Protein AF-A0A1E7YPZ0-F1 (afdb_monomer_lite)

Sequence (269 aa):
MFYEKKVNRYNRKAMVEFLAGHFTHDGIVANRVKFCYLGLSKKLEDKAWEMRSADVSYWSHIWGPVIDFQKSCFHEYTICNAGRSGGYLALYHSQLVSTGYWSYCRSCGQRNYRKVAPALPDAPLERAVATEILKNGGAWSDSAYLGQ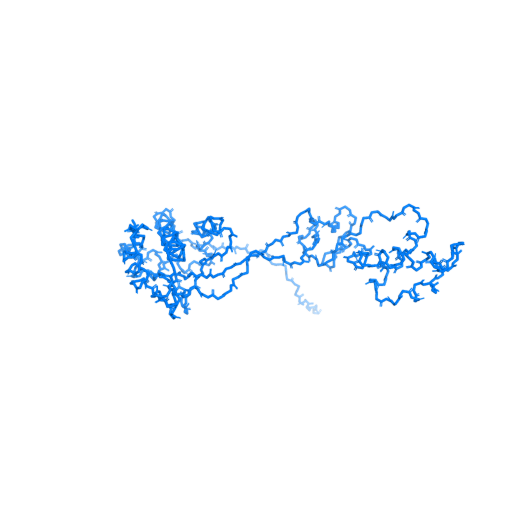EAIRSLPNSDEEKLAVIARLKPEWKEYSSTNRCGACGAEGEEGRVNYPTPPMQLHTRQGVSIGDITNMDMIELHHMTGIVADFDRACDQVREQFIELLQNCEVREEVVMVPKTVRTLHCTC

Structure (mmCIF, N/CA/C/O backbone):
data_AF-A0A1E7YPZ0-F1
#
_entry.id   AF-A0A1E7YPZ0-F1
#
loop_
_atom_site.group_PDB
_atom_site.id
_atom_site.type_symbol
_atom_site.label_atom_id
_atom_site.label_alt_id
_atom_site.label_comp_id
_atom_site.label_asym_id
_atom_site.label_entity_id
_atom_site.label_seq_id
_atom_site.pdbx_PDB_ins_code
_atom_site.Cartn_x
_atom_site.Cartn_y
_atom_site.Cartn_z
_atom_site.occupancy
_atom_site.B_iso_or_equiv
_atom_site.auth_seq_id
_atom_site.auth_comp_id
_atom_site.auth_asym_id
_atom_site.auth_atom_id
_atom_site.pdbx_PDB_model_num
ATOM 1 N N . MET A 1 1 ? -21.195 5.482 18.487 1.00 80.62 1 MET A N 1
ATOM 2 C CA . MET A 1 1 ? -19.766 5.809 18.599 1.00 80.62 1 MET A CA 1
ATOM 3 C C . MET A 1 1 ? -19.241 5.160 19.861 1.00 80.62 1 MET A C 1
ATOM 5 O O . MET A 1 1 ? -19.745 5.465 20.940 1.00 80.62 1 MET A O 1
ATOM 9 N N . PHE A 1 2 ? -18.368 4.169 19.708 1.00 94.81 2 PHE A N 1
ATOM 10 C CA . PHE A 1 2 ? -17.742 3.444 20.811 1.00 94.81 2 PHE A CA 1
ATOM 11 C C . PHE A 1 2 ? -16.388 4.084 21.158 1.00 94.81 2 PHE A C 1
ATOM 13 O O . PHE A 1 2 ? -16.096 4.275 22.337 1.00 94.81 2 PHE A O 1
ATOM 20 N N . TYR A 1 3 ? -15.621 4.490 20.144 1.00 96.44 3 TYR A N 1
ATOM 21 C CA . TYR A 1 3 ? -14.377 5.248 20.270 1.00 96.44 3 TYR A CA 1
ATOM 22 C C . TYR A 1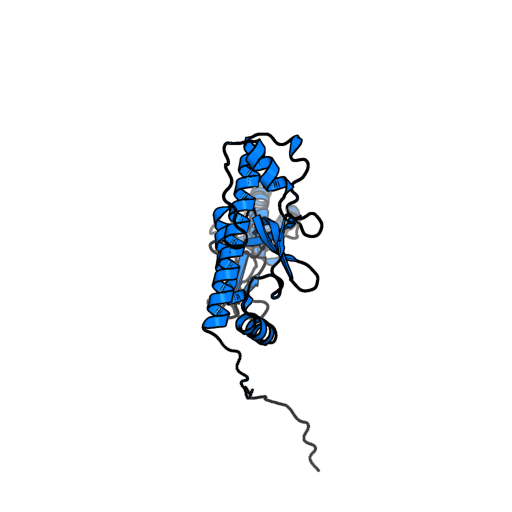 3 ? -14.560 6.732 19.939 1.00 96.44 3 TYR A C 1
ATOM 24 O O . TYR A 1 3 ? -14.076 7.574 20.696 1.00 96.44 3 TYR A O 1
ATOM 32 N N . GLU A 1 4 ? -15.278 7.063 18.856 1.00 94.12 4 GLU A N 1
ATOM 33 C CA . GLU A 1 4 ? -15.354 8.434 18.338 1.00 94.12 4 GLU A CA 1
ATOM 34 C C . GLU A 1 4 ? -15.963 9.406 19.361 1.00 94.12 4 GLU A C 1
ATOM 36 O O . GLU A 1 4 ? -17.035 9.183 19.939 1.00 94.12 4 GLU A O 1
ATOM 41 N N . LYS A 1 5 ? -15.272 10.532 19.569 1.00 92.19 5 LYS A N 1
ATOM 42 C CA . LYS A 1 5 ? -15.709 11.626 20.441 1.00 92.19 5 LYS A CA 1
ATOM 43 C C . LYS A 1 5 ? -15.969 12.879 19.618 1.00 92.19 5 LYS A C 1
ATOM 45 O O . LYS A 1 5 ? -15.197 13.239 18.736 1.00 92.19 5 LYS A O 1
ATOM 50 N N . LYS A 1 6 ? -17.028 13.614 19.967 1.00 91.75 6 LYS A N 1
ATOM 51 C CA . LYS A 1 6 ? -17.262 14.952 19.406 1.00 91.75 6 LYS A CA 1
ATOM 52 C C . LYS A 1 6 ? -16.301 15.946 20.054 1.00 91.75 6 LYS A C 1
ATOM 54 O O . LYS A 1 6 ? -16.377 16.170 21.259 1.00 91.75 6 LYS A O 1
ATOM 59 N N . VAL A 1 7 ? -15.436 16.563 19.253 1.00 92.38 7 VAL A N 1
ATOM 60 C CA . VAL A 1 7 ? -14.426 17.529 19.715 1.00 92.38 7 VAL A CA 1
ATOM 61 C C . VAL A 1 7 ? -14.643 18.873 19.029 1.00 92.38 7 VAL A C 1
ATOM 63 O O . VAL A 1 7 ? -14.828 18.941 17.814 1.00 92.38 7 VAL A O 1
ATOM 66 N N . ASN A 1 8 ? -14.600 19.966 19.796 1.00 92.81 8 ASN A N 1
ATOM 67 C CA . ASN A 1 8 ? -14.616 21.311 19.226 1.00 92.81 8 ASN A CA 1
ATOM 68 C C . ASN A 1 8 ? -13.228 21.665 18.665 1.00 92.81 8 ASN A C 1
ATOM 70 O O . ASN A 1 8 ? -12.331 22.054 19.411 1.00 92.81 8 ASN A O 1
ATOM 74 N N . ARG A 1 9 ? -13.081 21.578 17.339 1.00 91.25 9 ARG A N 1
ATOM 75 C CA . ARG A 1 9 ? -11.823 21.825 16.612 1.00 91.25 9 ARG A CA 1
ATOM 76 C C . ARG A 1 9 ? -11.430 23.306 16.493 1.00 91.25 9 ARG A C 1
ATOM 78 O O . ARG A 1 9 ? -10.349 23.611 16.005 1.00 91.25 9 ARG A O 1
ATOM 85 N N . TYR A 1 10 ? -12.274 24.227 16.957 1.00 90.50 10 TYR A N 1
ATOM 86 C CA . TYR A 1 10 ? -11.977 25.666 16.996 1.00 90.50 10 TYR A CA 1
ATOM 87 C C . TYR A 1 10 ? -11.476 26.130 18.366 1.00 90.50 10 TYR A C 1
ATOM 89 O O . TYR A 1 10 ? -11.062 27.276 18.526 1.00 90.50 10 TYR A O 1
ATOM 97 N N . ASN A 1 11 ? -11.509 25.253 19.372 1.00 94.56 11 ASN A N 1
ATOM 98 C CA . ASN A 1 11 ? -11.066 25.561 20.721 1.00 94.56 11 ASN A CA 1
ATOM 99 C C . ASN A 1 11 ? -9.768 24.804 21.026 1.00 94.56 11 ASN A C 1
ATOM 101 O O . ASN A 1 11 ? -9.773 23.581 21.164 1.00 94.56 11 ASN A O 1
ATOM 105 N N . ARG A 1 12 ? -8.665 25.548 21.189 1.00 95.19 12 ARG A N 1
ATOM 106 C CA . ARG A 1 12 ? -7.345 24.985 21.517 1.00 95.19 12 ARG A CA 1
ATOM 107 C C . ARG A 1 12 ? -7.402 24.057 22.727 1.00 95.19 12 ARG A C 1
ATOM 109 O O . ARG A 1 12 ? -6.905 22.942 22.657 1.00 95.19 12 ARG A O 1
ATOM 116 N N . LYS A 1 13 ? -8.026 24.503 23.821 1.00 95.56 13 LYS A N 1
ATOM 117 C CA . LYS A 1 13 ? -8.112 23.736 25.068 1.00 95.56 13 LYS A CA 1
ATOM 118 C C . LYS A 1 13 ? -8.829 22.402 24.846 1.00 95.56 13 LYS A C 1
ATOM 120 O O . LYS A 1 13 ? -8.324 21.379 25.286 1.00 95.56 13 LYS A O 1
ATOM 125 N N . ALA A 1 14 ? -9.933 22.403 24.097 1.00 95.94 14 ALA A N 1
ATOM 126 C CA . ALA A 1 14 ? -10.672 21.180 23.785 1.00 95.94 14 ALA A CA 1
ATOM 127 C C . ALA A 1 14 ? -9.849 20.189 22.940 1.00 95.94 14 ALA A C 1
ATOM 129 O O . ALA A 1 14 ? -9.882 18.990 23.202 1.00 95.94 14 ALA A O 1
ATOM 130 N N . MET A 1 15 ? -9.090 20.677 21.952 1.00 96.50 15 MET A N 1
ATOM 131 C CA . MET A 1 15 ? -8.197 19.835 21.141 1.00 96.50 15 MET A CA 1
ATOM 132 C C . MET A 1 15 ? -7.050 19.247 21.969 1.00 96.50 15 MET A C 1
ATOM 134 O O . MET A 1 15 ? -6.772 18.055 21.878 1.00 96.50 15 MET A O 1
ATOM 138 N N . VAL A 1 16 ? -6.421 20.066 22.817 1.00 96.00 16 VAL A N 1
ATOM 139 C CA . VAL A 1 16 ? -5.347 19.627 23.721 1.00 96.00 16 VAL A CA 1
ATOM 140 C C . VAL A 1 16 ? -5.854 18.560 24.690 1.00 96.00 16 VAL A C 1
ATOM 142 O O . VAL A 1 16 ? -5.215 17.524 24.834 1.00 96.00 16 VAL A O 1
ATOM 145 N N . GLU A 1 17 ? -7.012 18.775 25.320 1.00 95.50 17 GLU A N 1
ATOM 146 C CA . GLU A 1 17 ? -7.625 17.805 26.237 1.00 95.50 17 GLU A CA 1
ATOM 147 C C . GLU A 1 17 ? -7.981 16.490 25.530 1.00 95.50 17 GLU A C 1
ATOM 149 O O . GLU A 1 17 ? -7.742 15.413 26.078 1.00 95.50 17 GLU A O 1
ATOM 154 N N . PHE A 1 18 ? -8.507 16.564 24.303 1.00 96.19 18 PHE A N 1
ATOM 155 C CA . PHE A 1 18 ? -8.813 15.384 23.496 1.00 96.19 18 PHE A CA 1
ATOM 156 C C . PHE A 1 18 ? -7.560 14.561 23.181 1.00 96.19 18 PHE A C 1
ATOM 158 O O . PHE A 1 18 ? -7.544 13.358 23.442 1.00 96.19 18 PHE A O 1
ATOM 165 N N . LEU A 1 19 ? -6.515 15.208 22.659 1.00 96.31 19 LEU A N 1
ATOM 166 C CA . LEU A 1 19 ? -5.271 14.545 22.277 1.00 96.31 19 LEU A CA 1
ATOM 167 C C . LEU A 1 19 ? -4.521 14.000 23.502 1.00 96.31 19 LEU A C 1
ATOM 169 O O . LEU A 1 19 ? -4.123 12.839 23.512 1.00 96.31 19 LEU A O 1
ATOM 173 N N . ALA A 1 20 ? -4.381 14.792 24.569 1.00 94.75 20 ALA A N 1
ATOM 174 C CA . ALA A 1 20 ? -3.678 14.376 25.785 1.00 94.75 20 ALA A CA 1
ATOM 175 C C . ALA A 1 20 ? -4.380 13.216 26.510 1.00 94.75 20 ALA A C 1
ATOM 177 O O . ALA A 1 20 ? -3.724 12.381 27.129 1.00 94.75 20 ALA A O 1
ATOM 178 N N . GLY A 1 21 ? -5.713 13.165 26.439 1.00 93.88 21 GLY A N 1
ATOM 179 C CA . GLY A 1 21 ? -6.528 12.112 27.042 1.00 93.88 21 GLY A CA 1
ATOM 180 C C . GLY A 1 21 ? -6.756 10.891 26.148 1.00 93.88 21 GLY A C 1
ATOM 181 O O . GLY A 1 21 ? -7.507 9.993 26.541 1.00 93.88 21 GLY A O 1
ATOM 182 N N . HIS A 1 22 ? -6.181 10.852 24.943 1.00 95.94 22 HIS A N 1
ATOM 183 C CA . HIS A 1 22 ? -6.390 9.745 24.019 1.00 95.94 22 HIS A CA 1
ATOM 184 C C . HIS A 1 22 ? -5.666 8.475 24.489 1.00 95.94 22 HIS A C 1
ATOM 186 O O . HIS A 1 22 ? -4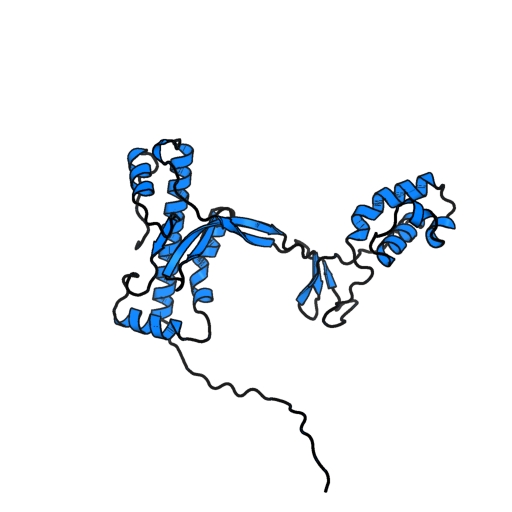.547 8.522 25.001 1.00 95.94 22 HIS A O 1
ATOM 192 N N . PHE A 1 23 ? -6.290 7.309 24.296 1.00 95.62 23 PHE A N 1
ATOM 193 C CA . PHE A 1 23 ? -5.655 6.036 24.633 1.00 95.62 23 PHE A CA 1
ATOM 194 C C . PHE A 1 23 ? -4.421 5.795 23.751 1.00 95.62 23 PHE A C 1
ATOM 196 O O . PHE A 1 23 ? -4.423 6.063 22.547 1.00 95.62 23 PHE A O 1
ATOM 203 N N . THR A 1 24 ? -3.362 5.257 24.35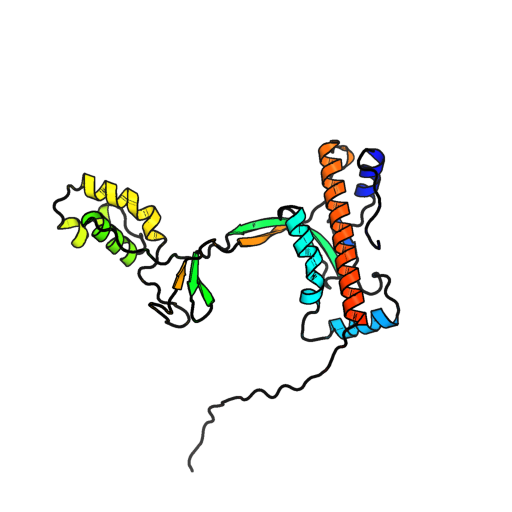1 1.00 95.88 24 THR A N 1
ATOM 204 C CA . THR A 1 24 ? -2.161 4.848 23.624 1.00 95.88 24 THR A CA 1
ATOM 205 C C . THR A 1 24 ? -1.757 3.428 23.999 1.00 95.88 24 THR A C 1
ATOM 207 O O . THR A 1 24 ? -2.003 2.956 25.112 1.00 95.88 24 THR A O 1
ATOM 210 N N . HIS A 1 25 ? -1.134 2.733 23.053 1.00 95.25 25 HIS A N 1
ATOM 211 C CA . HIS A 1 25 ? -0.449 1.469 23.282 1.00 95.25 25 HIS A CA 1
ATOM 212 C C . HIS A 1 25 ? 1.024 1.671 22.935 1.00 95.25 25 HIS A C 1
ATOM 214 O O . HIS A 1 25 ? 1.344 2.046 21.812 1.00 95.25 25 HIS A O 1
ATOM 220 N N . ASP A 1 26 ? 1.906 1.483 23.919 1.00 93.62 26 ASP A N 1
ATOM 221 C CA . ASP A 1 26 ? 3.356 1.675 23.781 1.00 93.62 26 ASP A CA 1
ATOM 222 C C . ASP A 1 26 ? 3.728 3.069 23.226 1.00 93.62 26 ASP A C 1
ATOM 224 O O . ASP A 1 26 ? 4.642 3.224 22.422 1.00 93.62 26 ASP A O 1
ATOM 228 N N . GLY A 1 27 ? 2.984 4.101 23.652 1.00 94.06 27 GLY A N 1
ATOM 229 C CA . GLY A 1 27 ? 3.182 5.496 23.236 1.00 94.06 27 GLY A CA 1
ATOM 230 C C . GLY A 1 27 ? 2.594 5.861 21.867 1.00 94.06 27 GLY A C 1
ATOM 231 O O . GLY A 1 27 ? 2.718 7.009 21.444 1.00 94.06 27 GLY A O 1
ATOM 232 N N . ILE A 1 28 ? 1.935 4.916 21.191 1.00 96.69 28 ILE A N 1
ATOM 233 C CA . ILE A 1 28 ? 1.293 5.105 19.884 1.00 96.69 28 ILE A CA 1
ATOM 234 C C . ILE A 1 28 ? -0.213 5.290 20.077 1.00 96.69 28 ILE A C 1
ATOM 236 O O . ILE A 1 28 ? -0.827 4.551 20.850 1.00 96.69 28 ILE A O 1
ATOM 240 N N . VAL A 1 29 ? -0.820 6.242 19.365 1.00 97.88 29 VAL A N 1
ATOM 241 C CA . VAL A 1 29 ? -2.280 6.435 19.314 1.00 97.88 29 VAL A CA 1
ATOM 242 C C . VAL A 1 29 ? -2.956 5.126 18.926 1.00 97.88 29 VAL A C 1
ATOM 244 O O . VAL A 1 29 ? -2.651 4.543 17.884 1.00 97.88 29 VAL A O 1
ATOM 247 N N . ALA A 1 30 ? -3.861 4.644 19.774 1.00 98.00 30 ALA A N 1
ATOM 248 C CA . ALA A 1 30 ? -4.484 3.346 19.577 1.00 98.00 30 ALA A CA 1
ATOM 249 C C . ALA A 1 30 ? -5.893 3.279 20.162 1.00 98.00 30 ALA A C 1
ATOM 251 O O . ALA A 1 30 ? -6.265 4.071 21.022 1.00 98.00 30 ALA A O 1
ATOM 252 N N . ASN A 1 31 ? -6.629 2.250 19.753 1.00 97.62 31 ASN A N 1
ATOM 253 C CA . ASN A 1 31 ? -7.890 1.821 20.333 1.00 97.62 31 ASN A CA 1
ATOM 254 C C . ASN A 1 31 ? -7.817 0.339 20.708 1.00 97.62 31 ASN A C 1
ATOM 256 O O . ASN A 1 31 ? -7.269 -0.496 19.985 1.00 97.62 31 ASN A O 1
ATOM 260 N N . ARG A 1 32 ? -8.349 -0.005 21.883 1.00 95.50 32 ARG A N 1
ATOM 261 C CA . ARG A 1 32 ? -8.346 -1.382 22.393 1.00 95.50 32 ARG A CA 1
ATOM 262 C C . ARG A 1 32 ? -9.483 -2.173 21.758 1.00 95.50 32 ARG A C 1
ATOM 264 O O . ARG A 1 32 ? -10.638 -1.847 22.004 1.00 95.50 32 ARG A O 1
ATOM 271 N N . VAL A 1 33 ? -9.155 -3.247 21.041 1.00 94.62 33 VAL A N 1
ATOM 272 C CA . VAL A 1 33 ? -10.116 -4.096 20.304 1.00 94.62 33 VAL A CA 1
ATOM 273 C C . VAL A 1 33 ? -10.167 -5.550 20.785 1.00 94.62 33 VAL A C 1
ATOM 275 O O . VAL A 1 33 ? -10.722 -6.423 20.125 1.00 94.62 33 VAL A O 1
ATOM 278 N N . LYS A 1 34 ? -9.599 -5.848 21.958 1.00 92.44 34 LYS A N 1
ATOM 279 C CA . LYS A 1 34 ? -9.796 -7.147 22.626 1.00 92.44 34 LYS A CA 1
ATOM 280 C C . LYS A 1 34 ? -11.295 -7.399 22.836 1.00 92.44 34 LYS A C 1
ATOM 282 O O . LYS A 1 34 ? -11.976 -6.513 23.343 1.00 92.44 34 LYS A O 1
ATOM 287 N N . PHE A 1 35 ? -11.784 -8.602 22.525 1.00 92.94 35 PHE A N 1
ATOM 288 C CA . PHE A 1 35 ? -13.223 -8.918 22.523 1.00 92.94 35 PHE A CA 1
ATOM 289 C C . PHE A 1 35 ? -13.942 -8.571 23.835 1.00 92.94 35 PHE A C 1
ATOM 291 O O . PHE A 1 35 ? -14.979 -7.914 23.801 1.00 92.94 35 PHE A O 1
ATOM 298 N N . CYS A 1 36 ? -13.331 -8.871 24.986 1.00 90.50 36 CYS A N 1
ATOM 299 C CA . CYS A 1 36 ? -13.867 -8.527 26.311 1.00 90.50 36 CYS A CA 1
ATOM 300 C C . CYS A 1 36 ? -13.928 -7.012 26.613 1.00 90.50 36 CYS A C 1
ATOM 302 O O . CYS A 1 36 ? -14.493 -6.602 27.622 1.00 90.50 36 CYS A O 1
ATOM 304 N N . TYR A 1 37 ? -13.355 -6.168 25.751 1.00 92.31 37 TYR A N 1
ATOM 305 C CA . TYR A 1 37 ? -13.378 -4.706 25.837 1.00 92.31 37 TYR A CA 1
ATOM 306 C C . TYR A 1 37 ? -14.076 -4.043 24.638 1.00 92.31 37 TYR A C 1
ATOM 308 O O . TYR A 1 37 ? -14.034 -2.824 24.539 1.00 92.31 37 TYR A O 1
ATOM 316 N N . LEU A 1 38 ? -14.723 -4.801 23.741 1.00 92.88 38 LEU A N 1
ATOM 317 C CA . LEU A 1 38 ? -15.442 -4.263 22.571 1.00 92.88 38 LEU A CA 1
ATOM 318 C C . LEU A 1 38 ? -16.917 -3.917 22.852 1.00 92.88 38 LEU A C 1
ATOM 320 O O . LEU A 1 38 ? -17.658 -3.531 21.943 1.00 92.88 38 LEU A O 1
ATOM 324 N N . GLY A 1 39 ? -17.373 -4.073 24.098 1.00 94.44 39 GLY A N 1
ATOM 325 C CA . GLY A 1 39 ? -18.779 -3.870 24.459 1.00 94.44 39 GLY A CA 1
ATOM 326 C C . GLY A 1 39 ? -19.716 -4.836 23.731 1.00 94.44 39 GLY A C 1
ATOM 327 O O . GLY A 1 39 ? -20.806 -4.443 23.318 1.00 94.44 39 GLY A O 1
ATOM 328 N N . LEU A 1 40 ? -19.262 -6.071 23.503 1.00 95.44 40 LEU A N 1
ATOM 329 C CA . LEU A 1 40 ? -20.079 -7.144 22.947 1.00 95.44 40 LEU A CA 1
ATOM 330 C C . LEU A 1 40 ? -20.992 -7.717 24.039 1.00 95.44 40 LEU A C 1
ATOM 332 O O . LEU A 1 40 ? -20.638 -7.738 25.216 1.00 95.44 40 LEU A O 1
ATOM 336 N N . SER A 1 41 ? -22.169 -8.214 23.651 1.00 95.81 41 SER A N 1
ATOM 337 C CA . SER A 1 41 ? -22.949 -9.073 24.550 1.00 95.81 41 SER A CA 1
ATOM 338 C C . SER A 1 41 ? -22.214 -10.396 24.760 1.00 95.81 41 SER A C 1
ATOM 340 O O . SER A 1 41 ? -21.456 -10.816 23.885 1.00 95.81 41 SER A O 1
ATOM 342 N N . LYS A 1 42 ? -22.483 -11.106 25.863 1.00 95.19 42 LYS A N 1
ATOM 343 C CA . LYS A 1 42 ? -21.825 -12.394 26.137 1.00 95.19 42 LYS A CA 1
ATOM 344 C C . LYS A 1 42 ? -21.958 -13.384 24.968 1.00 95.19 42 LYS A C 1
ATOM 346 O O . LYS A 1 42 ? -20.977 -13.993 24.569 1.00 95.19 42 LYS A O 1
ATOM 351 N N . LYS A 1 43 ? -23.143 -13.436 24.347 1.00 95.31 43 LYS A N 1
ATOM 352 C CA . LYS A 1 43 ? -23.417 -14.246 23.150 1.00 95.31 43 LYS A CA 1
ATOM 353 C C . LYS A 1 43 ? -22.534 -13.863 21.954 1.00 95.31 43 LYS A C 1
ATOM 355 O O . LYS A 1 43 ? -22.052 -14.743 21.252 1.00 95.31 43 LYS A O 1
ATOM 360 N N . LEU A 1 44 ? -22.355 -12.566 21.691 1.00 96.31 44 LEU A N 1
ATOM 361 C CA . LEU A 1 44 ? -21.495 -12.100 20.597 1.00 96.31 44 LEU A CA 1
ATOM 362 C C . LEU A 1 44 ? -20.013 -12.303 20.916 1.00 96.31 44 LEU A C 1
ATOM 364 O O . LEU A 1 44 ? -19.242 -12.597 20.013 1.00 96.31 44 LEU A O 1
ATOM 368 N N . GLU A 1 45 ? -19.615 -12.175 22.180 1.00 95.69 45 GLU A N 1
ATOM 369 C CA . GLU A 1 45 ? -18.248 -12.462 22.609 1.00 95.69 45 GLU A CA 1
ATOM 370 C C . GLU A 1 45 ? -17.898 -13.942 22.406 1.00 95.69 45 GLU A C 1
ATOM 372 O O . GLU A 1 45 ? -16.849 -14.242 21.845 1.00 95.69 45 GLU A O 1
ATOM 377 N N . ASP A 1 46 ? -18.788 -14.865 22.784 1.00 94.62 46 ASP A N 1
ATOM 378 C CA . ASP A 1 46 ? -18.579 -16.303 22.570 1.00 94.62 46 ASP A CA 1
ATOM 379 C C . ASP A 1 46 ? -18.460 -16.631 21.069 1.00 94.62 46 ASP A C 1
ATOM 381 O O . ASP A 1 46 ? -17.523 -17.315 20.656 1.00 94.62 46 ASP A O 1
ATOM 385 N N . LYS A 1 47 ? -19.322 -16.035 20.230 1.00 95.38 47 LYS A N 1
ATOM 386 C CA . LYS A 1 47 ? -19.196 -16.121 18.765 1.00 95.38 47 LYS A CA 1
ATOM 387 C C . LYS A 1 47 ? -17.890 -15.526 18.232 1.00 95.38 47 LYS A C 1
ATOM 389 O O . LYS A 1 47 ? -17.332 -16.037 17.266 1.00 95.38 47 LYS A O 1
ATOM 394 N N . ALA A 1 48 ? -17.396 -14.436 18.819 1.00 94.38 48 ALA A N 1
ATOM 395 C CA . ALA A 1 48 ? -16.140 -13.819 18.397 1.00 94.38 48 ALA A CA 1
ATOM 396 C C . ALA A 1 48 ? -14.954 -14.767 18.619 1.00 94.38 48 ALA A C 1
ATOM 398 O O . ALA A 1 48 ? -14.060 -14.844 17.774 1.00 94.38 48 ALA A O 1
ATOM 399 N N . TRP A 1 49 ? -14.965 -15.521 19.721 1.00 93.00 49 TRP A N 1
ATOM 400 C CA . TRP A 1 49 ? -13.963 -16.553 19.989 1.00 93.00 49 TRP A CA 1
ATOM 401 C C . TRP A 1 49 ? -14.042 -17.719 19.002 1.00 93.00 49 TRP A C 1
ATOM 403 O O . TRP A 1 49 ? -13.004 -18.146 18.504 1.00 93.00 49 TRP A O 1
ATOM 413 N N . GLU A 1 50 ? -15.248 -18.169 18.658 1.00 93.19 50 GLU A N 1
ATOM 414 C CA . GLU A 1 50 ? -15.465 -19.193 17.630 1.00 93.19 50 GLU A CA 1
ATOM 415 C C . GLU A 1 50 ? -14.962 -18.724 16.251 1.00 93.19 50 GLU A C 1
ATOM 417 O O . GLU A 1 50 ? -14.176 -19.403 15.590 1.00 93.19 50 GLU A O 1
ATOM 422 N N . MET A 1 51 ? -15.307 -17.500 15.848 1.00 92.38 51 MET A N 1
ATOM 423 C CA . MET A 1 51 ? -14.859 -16.913 14.582 1.00 92.38 51 MET A CA 1
ATOM 424 C C . MET A 1 51 ? -13.342 -16.709 14.526 1.00 92.38 51 MET A C 1
ATOM 426 O O . MET A 1 51 ? -12.726 -16.856 13.474 1.00 92.38 51 MET A O 1
ATOM 430 N N . ARG A 1 52 ? -12.712 -16.408 15.666 1.00 89.81 52 ARG A N 1
ATOM 431 C CA . ARG A 1 52 ? -11.252 -16.311 15.788 1.00 89.81 52 ARG A CA 1
ATOM 432 C C . ARG A 1 52 ? -10.553 -17.653 15.553 1.00 89.81 52 ARG A C 1
ATOM 434 O O . ARG A 1 52 ? -9.391 -17.619 15.145 1.00 89.81 52 ARG A O 1
ATOM 441 N N . SER A 1 53 ? -11.224 -18.776 15.827 1.00 87.12 53 SER A N 1
ATOM 442 C CA . SER A 1 53 ? -10.704 -20.131 15.596 1.00 87.12 53 SER A CA 1
ATOM 443 C C . SER A 1 53 ? -10.933 -20.675 14.186 1.00 87.12 53 SER A C 1
ATOM 445 O O . SER A 1 53 ? -10.408 -21.739 13.878 1.00 87.12 53 SER A O 1
ATOM 447 N N . ALA A 1 54 ? -11.667 -19.963 13.327 1.00 88.06 54 ALA A N 1
ATOM 448 C CA . ALA A 1 54 ? -11.818 -20.359 11.932 1.00 88.06 54 ALA A CA 1
ATOM 449 C C . ALA A 1 54 ? -10.473 -20.293 11.182 1.00 88.06 54 ALA A C 1
ATOM 451 O O . ALA A 1 54 ? -9.688 -19.360 11.374 1.00 88.06 54 ALA A O 1
ATOM 452 N N . ASP A 1 55 ? -10.243 -21.245 10.272 1.00 83.62 55 ASP A N 1
ATOM 453 C CA . ASP A 1 55 ? -9.038 -21.281 9.425 1.00 83.62 55 ASP A CA 1
ATOM 454 C C . ASP A 1 55 ? -8.962 -20.080 8.467 1.00 83.62 55 ASP A C 1
ATOM 456 O O . ASP A 1 55 ? -7.879 -19.616 8.097 1.00 83.62 55 ASP A O 1
ATOM 460 N N . VAL A 1 56 ? -10.122 -19.546 8.073 1.00 83.81 56 VAL A N 1
ATOM 461 C CA . VAL A 1 56 ? -10.226 -18.356 7.227 1.00 83.81 56 VAL A CA 1
ATOM 462 C C . VAL A 1 56 ? -10.285 -17.103 8.095 1.00 83.81 56 VAL A C 1
ATOM 464 O O . VAL A 1 56 ? -11.121 -16.962 8.985 1.00 83.81 56 VAL A O 1
ATOM 467 N N . SER A 1 57 ? -9.409 -16.143 7.797 1.00 86.56 57 SER A N 1
ATOM 468 C CA . SER A 1 57 ? -9.339 -14.880 8.530 1.00 86.56 57 SER A CA 1
ATOM 469 C C . SER A 1 57 ? -10.541 -13.974 8.245 1.00 86.56 57 SER A C 1
ATOM 471 O O . SER A 1 57 ? -10.713 -13.475 7.128 1.00 86.56 57 SER A O 1
ATOM 473 N N . TYR A 1 58 ? -11.302 -13.657 9.296 1.00 91.00 58 TYR A N 1
ATOM 474 C CA . TYR A 1 58 ? -12.418 -12.708 9.242 1.00 91.00 58 TYR A CA 1
ATOM 475 C C . TYR A 1 58 ? -11.989 -11.268 8.913 1.00 91.00 58 TYR A C 1
ATOM 477 O O . TYR A 1 58 ? -12.821 -10.455 8.516 1.00 91.00 58 TYR A O 1
ATOM 485 N N . TRP A 1 59 ? -10.699 -10.931 9.047 1.00 91.62 59 TRP A N 1
ATOM 486 C CA . TRP A 1 59 ? -10.200 -9.573 8.809 1.00 91.62 59 TRP A CA 1
ATOM 487 C C . TRP A 1 59 ? -10.513 -9.065 7.403 1.00 91.62 59 TRP A C 1
ATOM 489 O O . TRP A 1 59 ? -10.836 -7.893 7.249 1.00 91.62 59 TRP A O 1
ATOM 499 N N . SER A 1 60 ? -10.486 -9.941 6.395 1.00 89.62 60 SER A N 1
ATOM 500 C CA . SER A 1 60 ? -10.810 -9.574 5.009 1.00 89.62 60 SER A CA 1
ATOM 501 C C . SER A 1 60 ? -12.226 -9.000 4.844 1.00 89.62 60 SER A C 1
ATOM 503 O O . SER A 1 60 ? -12.438 -8.164 3.971 1.00 89.62 60 SER A O 1
ATOM 505 N N . HIS A 1 61 ? -13.162 -9.383 5.718 1.00 92.38 61 HIS A N 1
ATOM 506 C CA . HIS A 1 61 ? -14.550 -8.921 5.696 1.00 92.38 61 HIS A CA 1
ATOM 507 C C . HIS A 1 61 ? -14.771 -7.598 6.433 1.00 92.38 61 HIS A C 1
ATOM 509 O O . HIS A 1 61 ? -15.774 -6.941 6.183 1.00 92.38 61 HIS A O 1
ATOM 515 N N . ILE A 1 62 ? -13.857 -7.206 7.328 1.00 95.00 62 ILE A N 1
ATOM 516 C CA . ILE A 1 62 ? -14.033 -6.034 8.207 1.00 95.00 62 ILE A CA 1
ATOM 517 C C . ILE A 1 62 ? -12.981 -4.939 7.985 1.00 95.00 62 ILE A C 1
ATOM 519 O O . ILE A 1 62 ? -12.956 -3.942 8.701 1.00 95.00 62 ILE A O 1
ATOM 523 N N . TRP A 1 63 ? -12.063 -5.126 7.029 1.00 95.06 63 TRP A N 1
ATOM 524 C CA . TRP A 1 63 ? -10.952 -4.195 6.780 1.00 95.06 63 TRP A CA 1
ATOM 525 C C . TRP A 1 63 ? -11.319 -3.009 5.878 1.00 95.06 63 TRP A C 1
ATOM 527 O O . TRP A 1 63 ? -10.533 -2.071 5.748 1.00 95.06 63 TRP A O 1
ATOM 537 N N . GLY A 1 64 ? -12.508 -3.021 5.266 1.00 97.00 64 GLY A N 1
ATOM 538 C CA . GLY A 1 64 ? -12.989 -1.954 4.378 1.00 97.00 64 GLY A CA 1
ATOM 539 C C . GLY A 1 64 ? -12.828 -0.535 4.952 1.00 97.00 64 GLY A C 1
ATOM 540 O O . GLY A 1 64 ? -12.224 0.304 4.285 1.00 97.00 64 GLY A O 1
ATOM 541 N N . PRO A 1 65 ? -13.235 -0.268 6.208 1.00 98.25 65 PRO A N 1
ATOM 542 C CA . PRO A 1 65 ? -13.113 1.058 6.810 1.00 98.25 65 PRO A CA 1
ATOM 543 C C . PRO A 1 65 ? -11.667 1.542 6.953 1.00 98.25 65 PRO A C 1
ATOM 545 O O . PRO A 1 65 ? -11.400 2.736 6.847 1.00 98.25 65 PRO A O 1
ATOM 548 N N . VA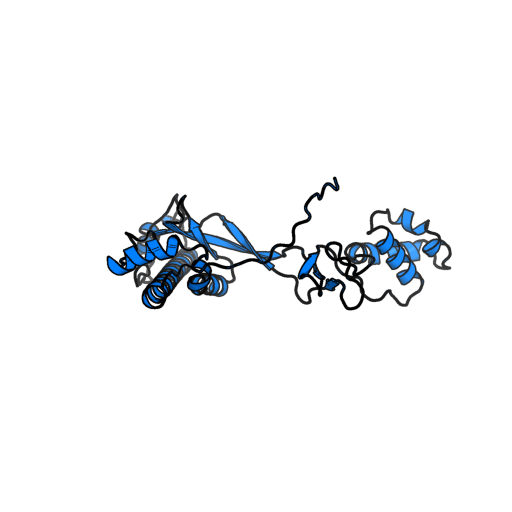L A 1 66 ? -10.707 0.629 7.142 1.00 98.00 66 VAL A N 1
ATOM 549 C CA . VAL A 1 66 ? -9.282 0.991 7.180 1.00 98.00 66 VAL A CA 1
ATOM 550 C C . VAL A 1 66 ? -8.807 1.448 5.801 1.00 98.00 66 VAL A C 1
ATOM 552 O O . VAL A 1 66 ? -8.052 2.412 5.702 1.00 98.00 66 VAL A O 1
ATOM 555 N N . ILE A 1 67 ? -9.271 0.794 4.733 1.00 96.62 67 ILE A N 1
ATOM 556 C CA . ILE A 1 67 ? -8.962 1.188 3.351 1.00 96.62 67 ILE A CA 1
ATOM 557 C C . ILE A 1 67 ? -9.562 2.564 3.039 1.00 96.62 67 ILE A C 1
ATOM 559 O O . ILE A 1 67 ? -8.914 3.394 2.402 1.00 96.62 67 ILE A O 1
ATOM 563 N N . ASP A 1 68 ? -10.784 2.832 3.493 1.00 98.12 68 ASP A N 1
ATOM 564 C CA . ASP A 1 68 ? -11.431 4.123 3.260 1.00 98.12 68 ASP A CA 1
ATOM 565 C C . ASP A 1 68 ? -10.763 5.251 4.057 1.00 98.12 68 ASP A C 1
ATOM 567 O O . ASP A 1 68 ? -10.530 6.326 3.502 1.00 98.12 68 ASP A O 1
ATOM 571 N N . PHE A 1 69 ? -10.334 4.977 5.294 1.00 98.19 69 PHE A N 1
ATOM 572 C CA . PHE A 1 69 ? -9.492 5.884 6.078 1.00 98.19 69 PHE A CA 1
ATOM 573 C C . PHE A 1 69 ? -8.158 6.190 5.380 1.00 98.19 69 PHE A C 1
ATOM 575 O O . PHE A 1 69 ? -7.760 7.350 5.276 1.00 98.19 69 PHE A O 1
ATOM 582 N N . GLN A 1 70 ? -7.474 5.171 4.845 1.00 97.81 70 GLN A N 1
ATOM 583 C CA . GLN A 1 70 ? -6.235 5.368 4.082 1.00 97.81 70 GLN A CA 1
ATOM 584 C C . GLN A 1 70 ? -6.469 6.305 2.892 1.00 97.81 70 GLN A C 1
ATOM 586 O O . GLN A 1 70 ? -5.708 7.247 2.689 1.00 97.81 70 GLN A O 1
ATOM 591 N N . LYS A 1 71 ? -7.547 6.103 2.124 1.00 96.81 71 LYS A N 1
ATOM 592 C CA . LYS A 1 71 ? -7.884 6.980 0.992 1.00 96.81 71 LYS A CA 1
ATOM 593 C C . LYS A 1 71 ? -8.192 8.408 1.443 1.00 96.81 71 LYS A C 1
ATOM 595 O O . LYS A 1 71 ? -7.732 9.345 0.793 1.00 96.81 71 LYS A O 1
ATOM 600 N N . SER A 1 72 ? -8.936 8.587 2.539 1.00 97.00 72 SER A N 1
ATOM 601 C CA . SER A 1 72 ? -9.339 9.917 3.017 1.00 97.00 72 SER A CA 1
ATOM 602 C C . SER A 1 72 ? -8.169 10.764 3.515 1.00 97.00 72 SER A C 1
ATOM 604 O O . SER A 1 72 ? -8.257 11.987 3.486 1.00 97.00 72 SER A O 1
ATOM 606 N N . CYS A 1 73 ? -7.072 10.135 3.941 1.00 95.88 73 CYS A N 1
ATOM 607 C CA . CYS A 1 73 ? -5.840 10.813 4.348 1.00 95.88 73 CYS A CA 1
ATOM 608 C C . CYS A 1 73 ? -4.708 10.692 3.312 1.00 95.88 73 CYS A C 1
ATOM 610 O O . CYS A 1 73 ? -3.534 10.762 3.667 1.00 95.88 73 CYS A O 1
ATOM 612 N N . PHE A 1 74 ? -5.042 10.468 2.034 1.00 96.06 74 PHE A N 1
ATOM 613 C CA . PHE A 1 74 ? -4.070 10.343 0.938 1.00 96.06 74 PHE A CA 1
ATOM 614 C C . PHE A 1 74 ? -2.953 9.314 1.200 1.00 96.06 74 PHE A C 1
ATOM 616 O O . PHE A 1 74 ? -1.857 9.411 0.654 1.00 96.06 74 PHE A O 1
ATOM 623 N N . HIS A 1 75 ? -3.260 8.275 1.977 1.00 97.00 75 HIS A N 1
ATOM 624 C CA . HIS A 1 75 ? -2.369 7.195 2.402 1.00 97.00 75 HIS A CA 1
ATOM 625 C C . HIS A 1 75 ? -1.195 7.640 3.287 1.00 97.00 75 HIS A C 1
ATOM 627 O O . HIS A 1 75 ? -0.270 6.850 3.500 1.00 97.00 75 HIS A O 1
ATOM 633 N N . GLU A 1 76 ? -1.229 8.858 3.836 1.00 97.56 76 GLU A N 1
ATOM 634 C CA . GLU A 1 76 ? -0.237 9.340 4.808 1.00 97.56 76 GLU A CA 1
ATOM 635 C C . GLU A 1 76 ? -0.351 8.629 6.160 1.00 97.56 76 GLU A C 1
ATOM 637 O O . GLU A 1 76 ? 0.614 8.581 6.929 1.00 97.56 76 GLU A O 1
ATOM 642 N N . TYR A 1 77 ? -1.518 8.040 6.431 1.00 98.19 77 TYR A N 1
ATOM 643 C CA . TYR A 1 77 ? -1.792 7.287 7.642 1.00 98.19 77 TYR A CA 1
ATOM 644 C C . TYR A 1 77 ? -2.487 5.959 7.344 1.00 98.19 77 TYR A C 1
ATOM 646 O O . TYR A 1 77 ? -3.215 5.791 6.364 1.00 98.19 77 TYR A O 1
ATOM 654 N N . THR A 1 78 ? -2.274 5.002 8.239 1.00 98.25 78 THR A N 1
ATOM 655 C CA . THR A 1 78 ? -2.923 3.696 8.213 1.00 98.25 78 THR A CA 1
ATOM 656 C C . THR A 1 78 ? -3.201 3.200 9.619 1.00 98.25 78 THR A C 1
ATOM 658 O O . THR A 1 78 ? -2.611 3.660 10.596 1.00 98.25 78 THR A O 1
ATOM 661 N N . ILE A 1 79 ? -4.078 2.208 9.706 1.00 98.12 79 ILE A N 1
ATOM 662 C CA . ILE A 1 79 ? -4.377 1.479 10.930 1.00 98.12 79 ILE A CA 1
ATOM 663 C C . ILE A 1 79 ? -3.729 0.101 10.836 1.00 98.12 79 ILE A C 1
ATOM 665 O O . ILE A 1 79 ? -3.805 -0.561 9.799 1.00 98.12 79 ILE A O 1
ATOM 669 N N . CYS A 1 80 ? -3.074 -0.333 11.908 1.00 95.50 80 CYS A N 1
ATOM 670 C CA . CYS A 1 80 ? -2.464 -1.654 12.002 1.00 95.50 80 CYS A CA 1
ATOM 671 C C . CYS A 1 80 ? -2.903 -2.373 13.277 1.00 95.50 80 CYS A C 1
ATOM 673 O O . CYS A 1 80 ? -3.132 -1.750 14.314 1.00 95.50 80 CYS A O 1
ATOM 675 N N . ASN A 1 81 ? -2.963 -3.704 13.209 1.00 93.19 81 ASN A N 1
ATOM 676 C CA . ASN A 1 81 ? -3.071 -4.537 14.401 1.00 93.19 81 ASN A CA 1
ATOM 677 C C . ASN A 1 81 ? -1.784 -4.420 15.224 1.00 93.19 81 ASN A C 1
ATOM 679 O O . ASN A 1 81 ? -0.687 -4.582 14.688 1.00 93.19 81 ASN A O 1
ATOM 683 N N . ALA A 1 82 ? -1.923 -4.179 16.523 1.00 91.44 82 ALA A N 1
ATOM 684 C CA . ALA A 1 82 ? -0.814 -4.036 17.454 1.00 91.44 82 ALA A CA 1
ATOM 685 C C . ALA A 1 82 ? -0.978 -4.928 18.697 1.00 91.44 82 ALA A C 1
ATOM 687 O O . ALA A 1 82 ? -2.068 -5.410 19.035 1.00 91.44 82 ALA A O 1
ATOM 688 N N . GLY A 1 83 ? 0.147 -5.160 19.376 1.00 85.50 83 GLY A N 1
ATOM 689 C CA . GLY A 1 83 ? 0.278 -6.079 20.505 1.00 85.50 83 GLY A CA 1
ATOM 690 C C . GLY A 1 83 ? 0.375 -7.554 20.090 1.00 85.50 83 GLY A C 1
ATOM 691 O O . GLY A 1 83 ? -0.072 -7.957 19.019 1.00 85.50 83 GLY A O 1
ATOM 692 N N . ARG A 1 84 ? 0.929 -8.396 20.977 1.00 75.25 84 ARG A N 1
ATOM 693 C CA . ARG A 1 84 ? 1.216 -9.826 20.706 1.00 75.25 84 ARG A CA 1
ATOM 694 C C . ARG A 1 84 ? 0.010 -10.644 20.231 1.00 75.25 84 ARG A C 1
ATOM 696 O O . ARG A 1 84 ? 0.185 -11.621 19.517 1.00 75.25 84 ARG A O 1
ATOM 703 N N . SER A 1 85 ? -1.197 -10.254 20.635 1.00 78.75 85 SER A N 1
ATOM 704 C CA . SER A 1 85 ? -2.446 -10.937 20.271 1.00 78.75 85 SER A CA 1
ATOM 705 C C . SER A 1 85 ? -3.304 -10.153 19.270 1.00 78.75 85 SER A C 1
ATOM 707 O O . SER A 1 85 ? -4.439 -10.555 19.035 1.00 78.75 85 SER A O 1
ATOM 709 N N . GLY A 1 86 ? -2.815 -9.027 18.728 1.00 82.25 86 GLY A N 1
ATOM 710 C CA . GLY A 1 86 ? -3.612 -8.139 17.870 1.00 82.25 86 GLY A CA 1
ATOM 711 C C . GLY A 1 86 ? -4.775 -7.467 18.609 1.00 82.25 86 GLY A C 1
ATOM 712 O O . GLY A 1 86 ? -5.840 -7.260 18.047 1.00 82.25 86 GLY A O 1
ATOM 713 N N . GLY A 1 87 ? -4.605 -7.188 19.905 1.00 91.75 87 GLY A N 1
ATOM 714 C CA . GLY A 1 87 ? -5.666 -6.662 20.773 1.00 91.75 87 GLY A CA 1
ATOM 715 C C . GLY A 1 87 ? -5.889 -5.151 20.672 1.00 91.75 87 GLY A C 1
ATOM 716 O O . GLY A 1 87 ? -6.669 -4.601 21.454 1.00 91.75 87 GLY A O 1
ATOM 717 N N . TYR A 1 88 ? -5.179 -4.482 19.767 1.00 96.25 88 TYR A N 1
ATOM 718 C CA . TYR A 1 88 ? -5.213 -3.038 19.577 1.00 96.25 88 TYR A CA 1
ATOM 719 C C . TYR A 1 88 ? -5.213 -2.723 18.084 1.00 96.25 88 TYR A C 1
ATOM 721 O O . TYR A 1 88 ? -4.491 -3.365 17.324 1.00 96.25 88 TYR A O 1
ATOM 729 N N . LEU A 1 89 ? -5.983 -1.716 17.689 1.00 97.69 89 LEU A N 1
ATOM 730 C CA . LEU A 1 89 ? -5.794 -1.019 16.424 1.00 97.69 89 LEU A CA 1
ATOM 731 C C . LEU A 1 89 ? -4.987 0.233 16.727 1.00 97.69 89 LEU A C 1
ATOM 733 O O . LEU A 1 89 ? -5.360 0.993 17.614 1.00 97.69 89 LEU A O 1
ATOM 737 N N . ALA A 1 90 ? -3.865 0.418 16.050 1.00 98.06 90 ALA A N 1
ATOM 738 C CA . ALA A 1 90 ? -2.956 1.530 16.285 1.00 98.06 90 ALA A CA 1
ATOM 739 C C . ALA A 1 90 ? -2.745 2.328 15.000 1.00 98.06 90 ALA A C 1
ATOM 741 O O . ALA A 1 90 ? -2.738 1.766 13.902 1.00 98.06 90 ALA A O 1
ATOM 742 N N . LEU A 1 91 ? -2.596 3.639 15.158 1.00 98.56 91 LEU A N 1
ATOM 743 C CA . LEU A 1 91 ? -2.406 4.591 14.076 1.00 98.56 91 LEU A CA 1
ATOM 744 C C . LEU A 1 91 ? -0.920 4.686 13.717 1.00 98.56 91 LEU A C 1
ATOM 746 O O . LEU A 1 91 ? -0.065 4.917 14.572 1.00 98.56 91 LEU A O 1
ATOM 750 N N . TYR A 1 92 ? -0.615 4.539 12.434 1.00 98.25 92 TYR A N 1
ATOM 751 C CA . TYR A 1 92 ? 0.739 4.600 11.896 1.00 98.25 92 TYR A CA 1
ATOM 752 C C . TYR A 1 92 ? 0.818 5.596 10.753 1.00 98.25 92 TYR A C 1
ATOM 754 O O . TYR A 1 92 ? -0.129 5.745 9.984 1.00 98.25 92 TYR A O 1
ATOM 762 N N . HIS A 1 93 ? 1.984 6.216 10.600 1.00 97.88 93 HIS A N 1
ATOM 763 C CA . HIS A 1 93 ? 2.327 6.875 9.350 1.00 97.88 93 HIS A CA 1
ATOM 764 C C . HIS A 1 93 ? 2.488 5.833 8.243 1.00 97.88 93 HIS A C 1
ATOM 766 O O . HIS A 1 93 ? 3.010 4.735 8.466 1.00 97.88 93 HIS A O 1
ATOM 772 N N . SER A 1 94 ? 2.102 6.192 7.031 1.00 97.69 94 SER A N 1
ATOM 773 C CA . SER A 1 94 ? 2.289 5.367 5.848 1.00 97.69 94 SER A CA 1
ATOM 774 C C . SER A 1 94 ? 2.548 6.213 4.612 1.00 97.69 94 SER A C 1
ATOM 776 O O . SER A 1 94 ? 2.530 7.438 4.644 1.00 97.69 94 SER A O 1
ATOM 778 N N . GLN A 1 95 ? 2.858 5.534 3.518 1.00 96.31 95 GLN A N 1
ATOM 779 C CA . GLN A 1 95 ? 2.892 6.124 2.190 1.00 96.31 95 GLN A CA 1
ATOM 780 C C . GLN A 1 95 ? 2.696 5.029 1.146 1.00 96.31 95 GLN A C 1
ATOM 782 O O . GLN A 1 95 ? 3.050 3.868 1.378 1.00 96.31 95 GLN A O 1
ATOM 787 N N . LEU A 1 96 ? 2.196 5.397 -0.029 1.00 95.44 96 LEU A N 1
ATOM 788 C CA . LEU A 1 96 ? 2.255 4.518 -1.190 1.00 95.44 96 LEU A CA 1
ATOM 789 C C . LEU A 1 96 ? 3.663 4.547 -1.781 1.00 95.44 96 LEU A C 1
ATOM 791 O O . LEU A 1 96 ? 4.186 5.604 -2.128 1.00 95.44 96 LEU A O 1
ATOM 795 N N . VAL A 1 97 ? 4.270 3.373 -1.927 1.00 94.56 97 VAL A N 1
ATOM 796 C CA . VAL A 1 97 ? 5.568 3.204 -2.590 1.00 94.56 97 VAL A CA 1
ATOM 797 C C . VAL A 1 97 ? 5.430 2.293 -3.793 1.00 94.56 97 VAL A C 1
ATOM 799 O O . VAL A 1 97 ? 4.628 1.357 -3.786 1.00 94.56 97 VAL A O 1
ATOM 802 N N . SER A 1 98 ? 6.240 2.539 -4.822 1.00 93.75 98 SER A N 1
ATOM 803 C CA . SER A 1 98 ? 6.341 1.605 -5.940 1.00 93.75 98 SER A CA 1
ATOM 804 C C . SER A 1 98 ? 6.834 0.259 -5.430 1.00 93.75 98 SER A C 1
ATOM 806 O O . SER A 1 98 ? 7.785 0.176 -4.653 1.00 93.75 98 SER A O 1
ATOM 808 N N . THR A 1 99 ? 6.198 -0.810 -5.894 1.00 94.31 99 THR A N 1
ATOM 809 C CA . THR A 1 99 ? 6.672 -2.174 -5.632 1.00 94.31 99 THR A CA 1
ATOM 810 C C . THR A 1 99 ? 7.956 -2.505 -6.402 1.00 94.31 99 THR A C 1
ATOM 812 O O . THR A 1 99 ? 8.573 -3.538 -6.151 1.00 94.31 99 THR A O 1
ATOM 815 N N . GLY A 1 100 ? 8.346 -1.659 -7.363 1.00 94.06 100 GLY A N 1
ATOM 816 C CA . GLY A 1 100 ? 9.452 -1.902 -8.288 1.00 94.06 100 GLY A CA 1
ATOM 817 C C . GLY A 1 100 ? 9.113 -2.881 -9.415 1.00 94.06 100 GLY A C 1
ATOM 818 O O . GLY A 1 100 ? 9.932 -3.081 -10.309 1.00 94.06 100 GLY A O 1
ATOM 819 N N . TYR A 1 101 ? 7.922 -3.486 -9.412 1.00 96.19 101 TYR A N 1
ATOM 820 C CA . TYR A 1 101 ? 7.497 -4.365 -10.494 1.00 96.19 101 TYR A CA 1
ATOM 821 C C . TYR A 1 101 ? 7.013 -3.557 -11.694 1.00 96.19 101 TYR A C 1
ATOM 823 O O . TYR A 1 101 ? 6.123 -2.716 -11.581 1.00 96.19 101 TYR A O 1
ATOM 831 N N . TRP A 1 102 ? 7.569 -3.864 -12.861 1.00 96.12 102 TRP A N 1
ATOM 832 C CA . TRP A 1 102 ? 7.280 -3.152 -14.106 1.00 96.12 102 TRP A CA 1
ATOM 833 C C . TRP A 1 102 ? 6.530 -4.001 -15.126 1.00 96.12 102 TRP A C 1
ATOM 835 O O . TRP A 1 102 ? 5.861 -3.452 -15.998 1.00 96.12 102 TRP A O 1
ATOM 845 N N . SER A 1 103 ? 6.597 -5.327 -15.007 1.00 96.81 103 SER A N 1
ATOM 846 C CA . SER A 1 103 ? 5.850 -6.254 -15.854 1.00 96.81 103 SER A CA 1
ATOM 847 C C . SER A 1 103 ? 5.296 -7.434 -15.060 1.00 96.81 103 SER A C 1
ATOM 849 O O . SER A 1 103 ? 5.754 -7.733 -13.952 1.00 96.81 103 SER A O 1
ATOM 851 N N . TYR A 1 104 ? 4.311 -8.118 -15.634 1.00 97.56 104 TYR A N 1
ATOM 852 C CA . TYR A 1 104 ? 3.756 -9.360 -15.101 1.00 97.56 104 TYR A CA 1
ATOM 853 C C . TYR A 1 104 ? 3.470 -10.361 -16.221 1.00 97.56 104 TYR A C 1
ATOM 855 O O . TYR A 1 104 ? 3.273 -9.981 -17.373 1.00 97.56 104 TYR A O 1
ATOM 863 N N . CYS A 1 105 ? 3.491 -11.652 -15.894 1.00 97.75 105 CYS A N 1
ATOM 864 C CA . CYS A 1 105 ? 3.132 -12.725 -16.817 1.00 97.75 105 CYS A CA 1
ATOM 865 C C . CYS A 1 105 ? 1.613 -12.854 -16.939 1.00 97.75 105 CYS A C 1
ATOM 867 O O . CYS A 1 105 ? 0.929 -12.969 -15.922 1.00 97.75 105 CYS A O 1
ATOM 869 N N . ARG A 1 106 ? 1.106 -12.894 -18.175 1.00 97.25 106 ARG A N 1
ATOM 870 C CA . ARG A 1 106 ? -0.327 -13.057 -18.448 1.00 97.25 106 ARG A CA 1
ATOM 871 C C . ARG A 1 106 ? -0.845 -14.449 -18.083 1.00 97.25 106 ARG A C 1
ATOM 873 O O . ARG A 1 106 ? -1.941 -14.540 -17.549 1.00 97.25 106 ARG A O 1
ATOM 880 N N . SER A 1 107 ? -0.041 -15.501 -18.258 1.00 96.75 107 SER A N 1
ATOM 881 C CA . SER A 1 107 ? -0.487 -16.871 -17.965 1.00 96.75 107 SER A CA 1
ATOM 882 C C . SER A 1 107 ? -0.445 -17.259 -16.482 1.00 96.75 107 SER A C 1
ATOM 884 O O . SER A 1 107 ? -1.292 -18.024 -16.038 1.00 96.75 107 SER A O 1
ATOM 886 N N . CYS A 1 108 ? 0.538 -16.787 -15.701 1.00 96.44 108 CYS A N 1
ATOM 887 C CA . CYS A 1 108 ? 0.698 -17.209 -14.294 1.00 96.44 108 CYS A CA 1
ATOM 888 C C . CYS A 1 108 ? 0.686 -16.073 -13.260 1.00 96.44 108 CYS A C 1
ATOM 890 O O . CYS A 1 108 ? 0.829 -16.334 -12.069 1.00 96.44 108 CYS A O 1
ATOM 892 N N . GLY A 1 109 ? 0.579 -14.810 -13.683 1.00 96.06 109 GLY A N 1
ATOM 893 C CA . GLY A 1 109 ? 0.556 -13.653 -12.780 1.00 96.06 109 GLY A CA 1
ATOM 894 C C . GLY A 1 109 ? 1.905 -13.286 -12.147 1.00 96.06 109 GLY A C 1
ATOM 895 O O . GLY A 1 109 ? 1.985 -12.304 -11.408 1.00 96.06 109 GLY A O 1
ATOM 896 N N . GLN A 1 110 ? 2.984 -14.026 -12.437 1.00 96.75 110 GLN A N 1
ATOM 897 C CA . GLN A 1 110 ? 4.310 -13.744 -11.883 1.00 96.75 110 GLN A CA 1
ATOM 898 C C . GLN A 1 110 ? 4.764 -12.319 -12.231 1.00 96.75 110 GLN A C 1
ATOM 900 O O . GLN A 1 110 ? 4.870 -11.959 -13.406 1.00 96.75 110 GLN A O 1
ATOM 905 N N . ARG A 1 111 ? 5.092 -11.532 -11.202 1.00 96.44 111 ARG A N 1
ATOM 906 C CA . ARG A 1 111 ? 5.589 -10.152 -11.317 1.00 96.44 111 ARG A CA 1
ATOM 907 C C . ARG A 1 111 ? 7.097 -10.111 -11.575 1.00 96.44 111 ARG A C 1
ATOM 909 O O . ARG A 1 111 ? 7.823 -11.020 -11.160 1.00 96.44 111 ARG A O 1
ATOM 916 N N . ASN A 1 112 ? 7.576 -9.064 -12.251 1.00 95.56 112 ASN A N 1
ATOM 917 C CA . ASN A 1 112 ? 8.982 -8.907 -12.624 1.00 95.56 112 ASN A CA 1
ATOM 918 C C . ASN A 1 112 ? 9.474 -7.446 -12.537 1.00 95.56 112 ASN A C 1
ATOM 920 O O . ASN A 1 112 ? 8.749 -6.509 -12.872 1.00 95.56 112 ASN A O 1
ATOM 924 N N . TYR A 1 113 ? 10.721 -7.273 -12.085 1.00 94.56 113 TYR A N 1
ATOM 925 C CA . TYR A 1 113 ? 11.389 -5.979 -11.883 1.00 94.56 113 TYR A CA 1
ATOM 926 C C . TYR A 1 113 ? 11.955 -5.348 -13.162 1.00 94.56 113 TYR A C 1
ATOM 928 O O . TYR A 1 113 ? 12.511 -4.260 -13.107 1.00 94.56 113 TYR A O 1
ATOM 936 N N . ARG A 1 114 ? 11.851 -6.012 -14.315 1.00 93.69 114 ARG A N 1
ATOM 937 C CA . ARG A 1 114 ? 12.230 -5.451 -15.614 1.00 93.69 114 ARG A CA 1
ATOM 938 C C . ARG A 1 114 ? 11.017 -5.257 -16.497 1.00 93.69 114 ARG A C 1
ATOM 940 O O . ARG A 1 114 ? 10.041 -6.008 -16.413 1.00 93.69 114 ARG A O 1
ATOM 947 N N . LYS A 1 115 ? 11.113 -4.284 -17.392 1.00 95.62 115 LYS A N 1
ATOM 948 C CA . LYS A 1 115 ? 10.135 -4.080 -18.455 1.00 95.62 115 LYS A CA 1
ATOM 949 C C . LYS A 1 115 ? 10.331 -5.112 -19.572 1.00 95.62 115 LYS A C 1
ATOM 951 O O . LYS A 1 115 ? 11.404 -5.696 -19.743 1.00 95.62 115 LYS A O 1
ATOM 956 N N . VAL A 1 116 ? 9.286 -5.329 -20.348 1.00 95.62 116 VAL A N 1
ATOM 957 C CA . VAL A 1 116 ? 9.333 -5.949 -21.671 1.00 95.62 116 VAL A CA 1
ATOM 958 C C . VAL A 1 116 ? 9.692 -4.860 -22.673 1.00 95.62 116 VAL A C 1
ATOM 960 O O . VAL A 1 116 ? 9.094 -3.782 -22.628 1.00 95.62 116 VAL A O 1
ATOM 963 N N . ALA A 1 117 ? 10.694 -5.122 -23.514 1.00 94.88 117 ALA A N 1
ATOM 964 C CA . ALA A 1 117 ? 11.147 -4.167 -24.519 1.00 94.88 117 ALA A CA 1
ATOM 965 C C . ALA A 1 117 ? 10.009 -3.808 -25.494 1.00 94.88 117 ALA A C 1
ATOM 967 O O . ALA A 1 117 ? 9.245 -4.701 -25.880 1.00 94.88 117 ALA A O 1
ATOM 968 N N . PRO A 1 118 ? 9.883 -2.533 -25.902 1.00 92.69 118 PRO A N 1
ATOM 969 C CA . PRO A 1 118 ? 9.055 -2.167 -27.045 1.00 92.69 118 PRO A CA 1
ATOM 970 C C . PRO A 1 118 ? 9.676 -2.700 -28.349 1.00 92.69 118 PRO A C 1
ATOM 972 O O . PRO A 1 118 ? 10.732 -3.339 -28.346 1.00 92.69 118 PRO A O 1
ATOM 975 N N . ALA A 1 119 ? 9.028 -2.420 -29.482 1.00 92.56 119 ALA A N 1
ATOM 976 C CA . ALA A 1 119 ? 9.637 -2.657 -30.786 1.00 92.56 119 ALA A CA 1
ATOM 977 C C . ALA A 1 119 ? 10.996 -1.940 -30.886 1.00 92.56 119 ALA A C 1
ATOM 979 O O . ALA A 1 119 ? 11.164 -0.825 -30.385 1.00 92.56 119 ALA A O 1
ATOM 980 N N . LEU A 1 120 ? 11.970 -2.602 -31.516 1.00 94.06 120 LEU A N 1
ATOM 981 C CA . LEU A 1 120 ? 13.288 -2.016 -31.744 1.00 94.06 120 LEU A CA 1
ATOM 982 C C . LEU A 1 120 ? 13.179 -0.758 -32.623 1.00 94.06 120 LEU A C 1
ATOM 984 O O . LEU A 1 120 ? 12.334 -0.738 -33.519 1.00 94.06 120 LEU A O 1
ATOM 988 N N . PRO A 1 121 ? 14.057 0.245 -32.432 1.00 95.12 121 PRO A N 1
ATOM 989 C CA . PRO A 1 121 ? 14.079 1.442 -33.266 1.00 95.12 121 PRO A CA 1
ATOM 990 C C . PRO A 1 121 ? 14.230 1.122 -34.760 1.00 95.12 121 PRO A C 1
ATOM 992 O O . PRO A 1 121 ? 14.832 0.113 -35.144 1.00 95.12 121 PRO A O 1
ATOM 995 N N . ASP A 1 122 ? 13.723 2.004 -35.619 1.00 95.81 122 ASP A N 1
ATOM 996 C CA . ASP A 1 122 ? 13.844 1.856 -37.075 1.00 95.81 122 ASP A CA 1
ATOM 997 C C . ASP A 1 122 ? 15.227 2.249 -37.596 1.00 95.81 122 ASP A C 1
ATOM 999 O O . ASP A 1 122 ? 15.747 1.619 -38.519 1.00 95.81 122 ASP A O 1
ATOM 1003 N N . ALA A 1 123 ? 15.858 3.250 -36.975 1.00 96.38 123 ALA A N 1
ATOM 1004 C CA . ALA A 1 123 ? 17.191 3.700 -37.351 1.00 96.38 123 ALA A CA 1
ATOM 1005 C C . ALA A 1 123 ? 18.231 2.577 -37.127 1.00 96.38 123 ALA A C 1
ATOM 1007 O O . ALA A 1 123 ? 18.320 2.058 -36.009 1.00 96.38 123 ALA A O 1
ATOM 1008 N N . PRO A 1 124 ? 19.061 2.220 -38.131 1.00 96.75 124 PRO A N 1
ATOM 1009 C CA . PRO A 1 124 ? 19.986 1.085 -38.036 1.00 96.75 124 PRO A CA 1
ATOM 1010 C C . PRO A 1 124 ? 20.949 1.156 -36.846 1.00 96.75 124 PRO A C 1
ATOM 1012 O O . PRO A 1 124 ? 21.143 0.159 -36.151 1.00 96.75 124 PRO A O 1
ATOM 1015 N N . LEU A 1 125 ? 21.507 2.341 -36.577 1.00 96.88 125 LEU A N 1
ATOM 1016 C CA . LEU A 1 125 ? 22.408 2.559 -35.446 1.00 96.88 125 LEU A CA 1
ATOM 1017 C C . LEU A 1 125 ? 21.699 2.379 -34.103 1.00 96.88 125 LEU A C 1
ATOM 1019 O O . LEU A 1 125 ? 22.183 1.644 -33.245 1.00 96.88 125 LEU A O 1
ATOM 1023 N N . GLU A 1 126 ? 20.532 2.996 -33.930 1.00 97.25 126 GLU A N 1
ATOM 1024 C CA . GLU A 1 126 ? 19.756 2.864 -32.695 1.00 97.25 126 GLU A CA 1
ATOM 1025 C C . GLU A 1 126 ? 19.309 1.422 -32.458 1.00 97.25 126 GLU A C 1
ATOM 1027 O O . GLU A 1 126 ? 19.406 0.925 -31.339 1.00 97.25 126 GLU A O 1
ATOM 1032 N N . ARG A 1 127 ? 18.887 0.722 -33.518 1.00 96.94 127 ARG A N 1
ATOM 1033 C CA . ARG A 1 127 ? 18.520 -0.695 -33.473 1.00 96.94 127 ARG A CA 1
ATOM 1034 C C . ARG A 1 127 ? 19.678 -1.570 -33.017 1.00 96.94 127 ARG A C 1
ATOM 1036 O O . ARG A 1 127 ? 19.483 -2.420 -32.146 1.00 96.94 127 ARG A O 1
ATOM 1043 N N . ALA A 1 128 ? 20.862 -1.384 -33.601 1.00 96.94 128 ALA A N 1
ATOM 1044 C CA . ALA A 1 128 ? 22.053 -2.147 -33.244 1.00 96.94 128 ALA A CA 1
ATOM 1045 C C . ALA A 1 128 ? 22.438 -1.906 -31.778 1.00 96.94 128 ALA A C 1
ATOM 1047 O O . ALA A 1 128 ? 22.602 -2.859 -31.016 1.00 96.94 128 ALA A O 1
ATOM 1048 N N . VAL A 1 129 ? 22.479 -0.638 -31.360 1.00 96.94 129 VAL A N 1
ATOM 1049 C CA . VAL A 1 129 ? 22.789 -0.242 -29.981 1.00 96.94 129 VAL A CA 1
ATOM 1050 C C . VAL A 1 129 ? 21.778 -0.822 -28.989 1.00 96.94 129 VAL A C 1
ATOM 1052 O O . VAL A 1 129 ? 22.174 -1.486 -28.032 1.00 96.94 129 VAL A O 1
ATOM 1055 N N . ALA A 1 130 ? 20.479 -0.646 -29.235 1.00 96.88 130 ALA A N 1
ATOM 1056 C CA . ALA A 1 130 ? 19.408 -1.196 -28.405 1.00 96.88 130 ALA A CA 1
ATOM 1057 C C . ALA A 1 130 ? 19.508 -2.725 -28.269 1.00 96.88 130 ALA A C 1
ATOM 1059 O O . ALA A 1 130 ? 19.393 -3.268 -27.169 1.00 96.88 130 ALA A O 1
ATOM 1060 N N . THR A 1 131 ? 19.784 -3.419 -29.374 1.00 95.75 131 THR A N 1
ATOM 1061 C CA . THR A 1 131 ? 19.931 -4.880 -29.401 1.00 95.75 131 THR A CA 1
ATOM 1062 C C . THR A 1 131 ? 21.107 -5.350 -28.544 1.00 95.75 131 THR A C 1
ATOM 1064 O O . THR A 1 131 ? 20.951 -6.280 -27.751 1.00 95.75 131 THR A O 1
ATOM 1067 N N . GLU A 1 132 ? 22.272 -4.710 -28.657 1.00 95.94 132 GLU A N 1
ATOM 1068 C CA . GLU A 1 132 ? 23.448 -5.070 -27.855 1.00 95.94 132 GLU A CA 1
ATOM 1069 C C . GLU A 1 132 ? 23.246 -4.764 -26.365 1.00 95.94 132 GLU A C 1
ATOM 1071 O O . GLU A 1 132 ? 23.613 -5.573 -25.507 1.00 95.94 132 GLU A O 1
ATOM 1076 N N . ILE A 1 133 ? 22.576 -3.653 -26.035 1.00 96.19 133 ILE A N 1
ATOM 1077 C CA . ILE A 1 133 ? 22.208 -3.338 -24.648 1.00 96.19 133 ILE A CA 1
ATOM 1078 C C . ILE A 1 133 ? 21.285 -4.420 -24.076 1.00 96.19 133 ILE A C 1
ATOM 1080 O O . ILE A 1 133 ? 21.515 -4.870 -22.953 1.00 96.19 133 ILE A O 1
ATOM 1084 N N . LEU A 1 134 ? 20.276 -4.872 -24.830 1.00 94.88 134 LEU A N 1
ATOM 1085 C CA . LEU A 1 134 ? 19.356 -5.926 -24.388 1.00 94.88 134 LEU A CA 1
ATOM 1086 C C . LEU A 1 134 ? 20.061 -7.262 -24.147 1.00 94.88 134 LEU A C 1
ATOM 1088 O O . LEU A 1 134 ? 19.767 -7.930 -23.154 1.00 94.88 134 LEU A O 1
ATOM 1092 N N . LYS A 1 135 ? 20.981 -7.660 -25.034 1.00 92.19 135 LYS A N 1
ATOM 1093 C CA . LYS A 1 135 ? 21.715 -8.933 -24.927 1.00 92.19 135 LYS A CA 1
ATOM 1094 C C . LYS A 1 135 ? 22.533 -9.025 -23.641 1.00 92.19 135 LYS A C 1
ATOM 1096 O O . LYS A 1 135 ? 22.563 -10.079 -23.014 1.00 92.19 135 LYS A O 1
ATOM 1101 N N . ASN A 1 136 ? 23.166 -7.924 -23.243 1.00 90.19 136 ASN A N 1
ATOM 1102 C CA . ASN A 1 136 ? 24.048 -7.873 -22.077 1.00 90.19 136 ASN A CA 1
ATOM 1103 C C . ASN A 1 136 ? 23.419 -7.167 -20.853 1.00 90.19 136 ASN A C 1
ATOM 1105 O O . ASN A 1 136 ? 24.055 -6.962 -19.821 1.00 90.19 136 ASN A O 1
ATOM 1109 N N . GLY A 1 137 ? 22.162 -6.733 -20.948 1.00 89.69 137 GLY A N 1
ATOM 1110 C CA . GLY A 1 137 ? 21.478 -6.021 -19.867 1.00 89.69 137 GLY A CA 1
ATOM 1111 C C . GLY A 1 137 ? 22.162 -4.718 -19.434 1.00 89.69 137 GLY A C 1
ATOM 1112 O O . GLY A 1 137 ? 22.074 -4.360 -18.262 1.00 89.69 137 GLY A O 1
ATOM 1113 N N . GLY A 1 138 ? 22.863 -4.028 -20.339 1.00 90.88 138 GLY A N 1
ATOM 1114 C CA . GLY A 1 138 ? 23.484 -2.734 -20.042 1.00 90.88 138 GLY A CA 1
ATOM 1115 C C . GLY A 1 138 ? 24.817 -2.775 -19.280 1.00 90.88 138 GLY A C 1
ATOM 1116 O O . GLY A 1 138 ? 25.294 -1.710 -18.894 1.00 90.88 138 GLY A O 1
ATOM 1117 N N . ALA A 1 139 ? 25.428 -3.946 -19.068 1.00 92.69 139 ALA A N 1
ATOM 1118 C CA . ALA A 1 139 ? 26.572 -4.104 -18.158 1.00 92.69 139 ALA A CA 1
ATOM 1119 C C . ALA A 1 139 ? 27.907 -3.512 -18.659 1.00 92.69 139 ALA A C 1
ATOM 1121 O O . ALA A 1 139 ? 28.787 -3.208 -17.856 1.00 92.69 139 ALA A O 1
ATOM 1122 N N . TRP A 1 140 ? 28.086 -3.353 -19.971 1.00 94.50 140 TRP A N 1
ATOM 1123 C CA . TRP A 1 140 ? 29.334 -2.839 -20.548 1.00 94.50 140 TRP A CA 1
ATOM 1124 C C . TRP A 1 140 ? 29.504 -1.325 -20.408 1.00 94.50 140 TRP A C 1
ATOM 1126 O O . TRP A 1 140 ? 28.524 -0.588 -20.300 1.00 94.50 140 TRP A O 1
ATOM 1136 N N . SER A 1 141 ? 30.753 -0.846 -20.451 1.00 93.69 141 SER A N 1
ATOM 1137 C CA . SER A 1 141 ? 31.063 0.576 -20.644 1.00 93.69 141 SER A CA 1
ATOM 1138 C C . SER A 1 141 ? 30.641 1.043 -22.038 1.00 93.69 141 SER A C 1
ATOM 1140 O O . SER A 1 141 ? 30.482 0.239 -22.955 1.00 93.69 141 SER A O 1
ATOM 1142 N N . ASP A 1 142 ? 30.496 2.352 -22.219 1.00 92.88 142 ASP A N 1
ATOM 1143 C CA . ASP A 1 142 ? 30.060 2.913 -23.504 1.00 92.88 142 ASP A CA 1
ATOM 1144 C C . ASP A 1 142 ? 31.092 2.639 -24.612 1.00 92.88 142 ASP A C 1
ATOM 1146 O O . ASP A 1 142 ? 30.733 2.258 -25.724 1.00 92.88 142 ASP A O 1
ATOM 1150 N N . SER A 1 143 ? 32.383 2.684 -24.273 1.00 91.69 143 SER A N 1
ATOM 1151 C CA . SER A 1 143 ? 33.479 2.296 -25.170 1.00 91.69 143 SER A CA 1
ATOM 1152 C C . SER A 1 143 ? 33.450 0.818 -25.573 1.00 91.69 143 SER A C 1
ATOM 1154 O O . SER A 1 143 ? 33.811 0.479 -26.696 1.00 91.69 143 SER A O 1
ATOM 1156 N N . ALA A 1 144 ? 32.997 -0.078 -24.693 1.00 94.88 144 ALA A N 1
ATOM 1157 C CA . ALA A 1 144 ? 32.908 -1.503 -25.001 1.00 94.88 144 ALA A CA 1
ATOM 1158 C C . ALA A 1 144 ? 31.763 -1.821 -25.982 1.00 94.88 144 ALA A C 1
ATOM 1160 O O . ALA A 1 144 ? 31.849 -2.811 -26.711 1.00 94.88 144 ALA A O 1
ATOM 1161 N N . TYR A 1 145 ? 30.732 -0.969 -26.061 1.00 95.06 145 TYR A N 1
ATOM 1162 C CA . TYR A 1 145 ? 29.710 -1.065 -27.108 1.00 95.06 145 TYR A CA 1
ATOM 1163 C C . TYR A 1 145 ? 30.251 -0.676 -28.491 1.00 95.06 145 TYR A C 1
ATOM 1165 O O . TYR A 1 145 ? 29.910 -1.339 -29.466 1.00 95.06 145 TYR A O 1
ATOM 1173 N N . LEU A 1 146 ? 31.143 0.319 -28.596 1.00 94.50 146 LEU A N 1
ATOM 1174 C CA . LEU A 1 146 ? 31.777 0.678 -29.879 1.00 94.50 146 LEU A CA 1
ATOM 1175 C C . LEU A 1 146 ? 32.540 -0.489 -30.517 1.00 94.50 146 LEU A C 1
ATOM 1177 O O . LEU A 1 146 ? 32.593 -0.606 -31.739 1.00 94.50 146 LEU A O 1
ATOM 1181 N N . GLY A 1 147 ? 33.118 -1.360 -29.687 1.00 93.69 147 GLY A N 1
ATOM 1182 C CA . GLY A 1 147 ? 33.847 -2.543 -30.138 1.00 93.69 147 GLY A CA 1
ATOM 1183 C C . GLY A 1 147 ? 32.962 -3.691 -30.630 1.00 93.69 147 GLY A C 1
ATOM 1184 O O . GLY A 1 147 ? 33.493 -4.645 -31.197 1.00 93.69 147 GLY A O 1
ATOM 1185 N N . GLN A 1 148 ? 31.640 -3.634 -30.427 1.00 95.88 148 GLN A N 1
ATOM 1186 C CA . GLN A 1 148 ? 30.735 -4.692 -30.879 1.00 95.88 148 GLN A CA 1
ATOM 1187 C C . GLN A 1 148 ? 30.576 -4.646 -32.391 1.00 95.88 148 GLN A C 1
ATOM 1189 O O . GLN A 1 148 ? 30.280 -3.590 -32.942 1.00 95.88 148 GLN A O 1
ATOM 1194 N N . GLU A 1 149 ? 30.700 -5.795 -33.058 1.00 96.00 149 GLU A N 1
ATOM 1195 C CA . GLU A 1 149 ? 30.691 -5.867 -34.525 1.00 96.00 149 GLU A CA 1
ATOM 1196 C C . GLU A 1 149 ? 29.458 -5.195 -35.141 1.00 96.00 149 GLU A C 1
ATOM 1198 O O . GLU A 1 149 ? 29.594 -4.407 -36.071 1.00 96.00 149 GLU A O 1
ATOM 1203 N N . ALA A 1 150 ? 28.279 -5.411 -34.548 1.00 94.81 150 ALA A N 1
ATOM 1204 C CA . ALA A 1 150 ? 27.012 -4.835 -35.005 1.00 94.81 150 ALA A CA 1
ATOM 1205 C C . ALA A 1 150 ? 26.959 -3.294 -34.955 1.00 94.81 150 ALA A C 1
ATOM 1207 O O . ALA A 1 150 ? 26.164 -2.689 -35.671 1.00 94.81 150 ALA A O 1
ATOM 1208 N N . ILE A 1 151 ? 27.773 -2.663 -34.104 1.00 96.06 151 ILE A N 1
ATOM 1209 C CA . ILE A 1 151 ? 27.878 -1.202 -33.977 1.00 96.06 151 ILE A CA 1
ATOM 1210 C C . ILE A 1 151 ? 29.086 -0.699 -34.775 1.00 96.06 151 ILE A C 1
ATOM 1212 O O . ILE A 1 151 ? 28.991 0.296 -35.493 1.00 96.06 151 ILE A O 1
ATOM 1216 N N . ARG A 1 152 ? 30.218 -1.406 -34.697 1.00 96.19 152 ARG A N 1
ATOM 1217 C CA . ARG A 1 152 ? 31.478 -1.068 -35.366 1.00 96.19 152 ARG A CA 1
ATOM 1218 C C . ARG A 1 152 ? 31.329 -1.007 -36.883 1.00 96.19 152 ARG A C 1
ATOM 1220 O O . ARG A 1 152 ? 31.840 -0.070 -37.487 1.00 96.19 152 ARG A O 1
ATOM 1227 N N . SER A 1 153 ? 30.612 -1.962 -37.478 1.00 95.25 153 SER A N 1
ATOM 1228 C CA . SER A 1 153 ? 30.445 -2.082 -38.932 1.00 95.25 153 SER A CA 1
ATOM 1229 C C . SER A 1 153 ? 29.568 -0.990 -39.557 1.00 95.25 153 SER A C 1
ATOM 1231 O O . SER A 1 153 ? 29.458 -0.921 -40.780 1.00 95.25 153 SER A O 1
ATOM 1233 N N . LEU A 1 154 ? 28.899 -0.163 -38.746 1.00 95.88 154 LEU A N 1
ATOM 1234 C CA . LEU A 1 154 ? 28.044 0.917 -39.234 1.00 95.88 154 LEU A CA 1
ATOM 1235 C C . LEU A 1 154 ? 28.874 2.128 -39.688 1.00 95.88 154 LEU A C 1
ATOM 1237 O O . LEU A 1 154 ? 29.888 2.437 -39.053 1.00 95.88 154 LEU A O 1
ATOM 1241 N N . PRO A 1 155 ? 28.421 2.858 -40.727 1.00 96.25 155 PRO A N 1
ATOM 1242 C CA . PRO A 1 155 ? 29.174 3.956 -41.343 1.00 96.25 155 PRO A CA 1
ATOM 1243 C C . PRO A 1 155 ? 29.284 5.214 -40.465 1.00 96.25 155 PRO A C 1
ATOM 1245 O O . PRO A 1 155 ? 30.000 6.143 -40.824 1.00 96.25 155 PRO A O 1
ATOM 1248 N N . ASN A 1 156 ? 28.567 5.257 -39.340 1.00 96.31 156 ASN A N 1
ATOM 1249 C CA . ASN A 1 156 ? 28.577 6.369 -38.394 1.00 96.31 156 ASN A CA 1
ATOM 1250 C C . ASN A 1 156 ? 29.950 6.582 -37.749 1.00 96.31 156 ASN A C 1
ATOM 1252 O O . ASN A 1 156 ? 30.698 5.623 -37.523 1.00 96.31 156 ASN A O 1
ATOM 1256 N N . SER A 1 157 ? 30.242 7.831 -37.389 1.00 96.69 157 SER A N 1
ATOM 1257 C CA . SER A 1 157 ? 31.447 8.152 -36.622 1.00 96.69 157 SER A CA 1
ATOM 1258 C C . SER A 1 157 ? 31.355 7.598 -35.195 1.00 96.69 157 SER A C 1
ATOM 1260 O O . SER A 1 157 ? 30.267 7.335 -34.674 1.00 96.69 157 SER A O 1
ATOM 1262 N N . ASP A 1 158 ? 32.497 7.428 -34.531 1.00 96.19 158 ASP A N 1
ATOM 1263 C CA . ASP A 1 158 ? 32.519 6.966 -33.138 1.00 96.19 158 ASP A CA 1
ATOM 1264 C C . ASP A 1 158 ? 31.841 7.965 -32.188 1.00 96.19 158 ASP A C 1
ATOM 1266 O O . ASP A 1 158 ? 31.187 7.555 -31.229 1.00 96.19 158 ASP A O 1
ATOM 1270 N N . GLU A 1 159 ? 31.914 9.265 -32.487 1.00 96.19 159 GLU A N 1
ATOM 1271 C CA . GLU A 1 159 ? 31.217 10.316 -31.735 1.00 96.19 159 GLU A CA 1
ATOM 1272 C C . GLU A 1 159 ? 29.691 10.163 -31.826 1.00 96.19 159 GLU A C 1
ATOM 1274 O O . GLU A 1 159 ? 29.001 10.190 -30.805 1.00 96.19 159 GLU A O 1
ATOM 1279 N N . GLU A 1 160 ? 29.156 9.920 -33.029 1.00 96.50 160 GLU A N 1
ATOM 1280 C CA . GLU A 1 160 ? 27.724 9.669 -33.240 1.00 96.50 160 GLU A CA 1
ATOM 1281 C C . GLU A 1 160 ? 27.265 8.394 -32.525 1.00 96.50 160 GLU A C 1
ATOM 1283 O O . GLU A 1 160 ? 26.227 8.378 -31.855 1.00 96.50 160 GLU A O 1
ATOM 1288 N N . LYS A 1 161 ? 28.055 7.319 -32.630 1.00 97.44 161 LYS A N 1
ATOM 1289 C CA . LYS A 1 161 ? 27.775 6.038 -31.970 1.00 97.44 161 LYS A CA 1
ATOM 1290 C C . LYS A 1 161 ? 27.726 6.203 -30.451 1.00 97.44 161 LYS A C 1
ATOM 1292 O O . LYS A 1 161 ? 26.770 5.745 -29.825 1.00 97.44 161 LYS A O 1
ATOM 1297 N N . LEU A 1 162 ? 28.705 6.890 -29.857 1.00 96.81 162 LEU A N 1
ATOM 1298 C CA . LEU A 1 162 ? 28.735 7.160 -28.415 1.00 96.81 162 LEU A CA 1
ATOM 1299 C C . LEU A 1 162 ? 27.552 8.008 -27.962 1.00 96.81 162 LEU A C 1
ATOM 1301 O O . LEU A 1 162 ? 26.954 7.696 -26.934 1.00 96.81 162 LEU A O 1
ATOM 1305 N N . ALA A 1 163 ? 27.172 9.030 -28.730 1.00 96.88 163 ALA A N 1
ATOM 1306 C CA . ALA A 1 163 ? 26.006 9.849 -28.413 1.00 96.88 163 ALA A CA 1
ATOM 1307 C C . ALA A 1 163 ? 24.715 9.009 -28.375 1.00 96.88 163 ALA A C 1
ATOM 1309 O O . ALA A 1 163 ? 23.897 9.158 -27.463 1.00 96.88 163 ALA A O 1
ATOM 1310 N N . VAL A 1 164 ? 24.546 8.076 -29.320 1.00 97.44 164 VAL A N 1
ATOM 1311 C CA . VAL A 1 164 ? 23.405 7.147 -29.326 1.00 97.44 164 VAL A CA 1
ATOM 1312 C C . VAL A 1 164 ? 23.470 6.164 -28.154 1.00 97.44 164 VAL A C 1
ATOM 1314 O O . VAL A 1 164 ? 22.456 5.962 -27.486 1.00 97.44 164 VAL A O 1
ATOM 1317 N N . ILE A 1 165 ? 24.638 5.589 -27.850 1.00 96.94 165 ILE A N 1
ATOM 1318 C CA . ILE A 1 165 ? 24.822 4.678 -26.705 1.00 96.94 165 ILE A CA 1
ATOM 1319 C C . ILE A 1 165 ? 24.476 5.382 -25.391 1.00 96.94 165 ILE A C 1
ATOM 1321 O O . ILE A 1 165 ? 23.660 4.869 -24.623 1.00 96.94 165 ILE A O 1
ATOM 1325 N N . ALA A 1 166 ? 25.039 6.567 -25.156 1.00 95.88 166 ALA A N 1
ATOM 1326 C CA . ALA A 1 166 ? 24.808 7.348 -23.946 1.00 95.88 166 ALA A CA 1
ATOM 1327 C C . ALA A 1 166 ? 23.327 7.716 -23.773 1.00 95.88 166 ALA A C 1
ATOM 1329 O O . ALA A 1 166 ? 22.809 7.698 -22.656 1.00 95.88 166 ALA A O 1
ATOM 1330 N N . ARG A 1 167 ? 22.624 7.993 -24.880 1.00 96.06 167 ARG A N 1
ATOM 1331 C CA . ARG A 1 167 ? 21.185 8.278 -24.871 1.00 96.06 167 ARG A CA 1
ATOM 1332 C C . ARG A 1 167 ? 20.334 7.037 -24.598 1.00 96.06 167 ARG A C 1
ATOM 1334 O O . ARG A 1 167 ? 19.406 7.113 -23.800 1.00 96.06 167 ARG A O 1
ATOM 1341 N N . LEU A 1 168 ? 20.611 5.910 -25.257 1.00 96.44 168 LEU A N 1
ATOM 1342 C CA . LEU A 1 168 ? 19.744 4.726 -25.200 1.00 96.44 168 LEU A CA 1
ATOM 1343 C C . LEU A 1 168 ? 20.003 3.844 -23.973 1.00 96.44 168 LEU A C 1
ATOM 1345 O O . LEU A 1 168 ? 19.067 3.287 -23.404 1.00 96.44 168 LEU A O 1
ATOM 1349 N N . LYS A 1 169 ? 21.253 3.710 -23.529 1.00 95.50 169 LYS A N 1
ATOM 1350 C CA . LYS A 1 169 ? 21.638 2.782 -22.455 1.00 95.50 169 LYS A CA 1
ATOM 1351 C C . LYS A 1 169 ? 20.878 2.969 -21.134 1.00 95.50 169 LYS A C 1
ATOM 1353 O O . LYS A 1 169 ? 20.492 1.943 -20.568 1.00 95.50 169 LYS A O 1
ATOM 1358 N N . PRO A 1 170 ? 20.630 4.193 -20.622 1.00 94.88 170 PRO A N 1
ATOM 1359 C CA . PRO A 1 170 ? 19.887 4.380 -19.376 1.00 94.88 170 PRO A CA 1
ATOM 1360 C C . PRO A 1 170 ? 18.468 3.813 -19.423 1.00 94.88 170 PRO A C 1
ATOM 1362 O O . PRO A 1 170 ? 17.999 3.302 -18.413 1.00 94.88 170 PRO A O 1
ATOM 1365 N N . GLU A 1 171 ? 17.812 3.876 -20.582 1.00 93.75 171 GLU A N 1
ATOM 1366 C CA . GLU A 1 171 ? 16.464 3.346 -20.771 1.00 93.75 171 GLU A CA 1
ATOM 1367 C C . GLU A 1 171 ? 16.496 1.849 -21.091 1.00 93.75 171 GLU A C 1
ATOM 1369 O O . GLU A 1 171 ? 15.818 1.047 -20.450 1.00 93.75 171 GLU A O 1
ATOM 1374 N N . TRP A 1 172 ? 17.320 1.449 -22.064 1.00 95.50 172 TRP A N 1
ATOM 1375 C CA . TRP A 1 172 ? 17.266 0.101 -22.620 1.00 95.50 172 TRP A CA 1
ATOM 1376 C C . TRP A 1 172 ? 17.775 -0.987 -21.668 1.00 95.50 172 TRP A C 1
ATOM 1378 O O . TRP A 1 172 ? 17.367 -2.143 -21.785 1.00 95.50 172 TRP A O 1
ATOM 1388 N N . LYS A 1 173 ? 18.599 -0.627 -20.674 1.00 94.31 173 LYS A N 1
ATOM 1389 C CA . LYS A 1 173 ? 19.044 -1.552 -19.614 1.00 94.31 173 LYS A CA 1
ATOM 1390 C C . LYS A 1 173 ? 17.908 -2.017 -18.688 1.00 94.31 173 LYS A C 1
ATOM 1392 O O . LYS A 1 173 ? 18.037 -3.058 -18.046 1.00 94.31 173 LYS A O 1
ATOM 1397 N N . GLU A 1 174 ? 16.803 -1.268 -18.626 1.00 94.44 174 GLU A N 1
ATOM 1398 C CA . GLU A 1 174 ? 15.631 -1.585 -17.794 1.00 94.44 174 GLU A CA 1
ATOM 1399 C C . GLU A 1 174 ? 14.723 -2.648 -18.440 1.00 94.44 174 GLU A C 1
ATOM 1401 O O . GLU A 1 174 ? 13.830 -3.210 -17.791 1.00 94.44 174 GLU A O 1
ATOM 1406 N N . TYR A 1 175 ? 14.943 -2.949 -19.724 1.00 95.81 175 TYR A N 1
ATOM 1407 C CA . TYR A 1 175 ? 14.197 -3.958 -20.462 1.00 95.81 175 TYR A CA 1
ATOM 1408 C C . TYR A 1 175 ? 14.836 -5.351 -20.351 1.00 95.81 175 TYR A C 1
ATOM 1410 O O . TYR A 1 175 ? 16.024 -5.548 -20.084 1.00 95.81 175 TYR A O 1
ATOM 1418 N N . SER A 1 176 ? 14.002 -6.362 -20.558 1.00 92.69 176 SER A N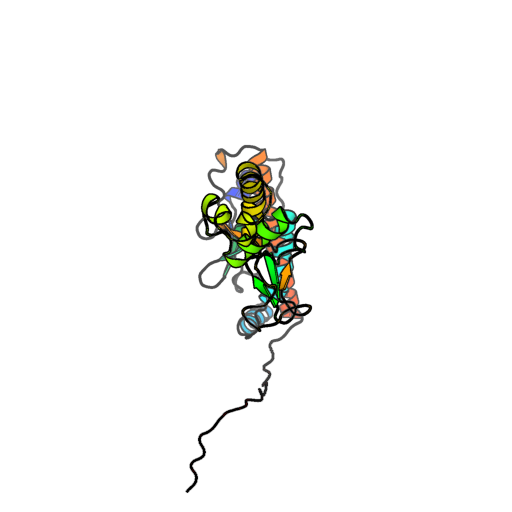 1
ATOM 1419 C CA . SER A 1 176 ? 14.433 -7.733 -20.816 1.00 92.69 176 SER A CA 1
ATOM 1420 C C . SER A 1 176 ? 14.548 -7.960 -22.319 1.00 92.69 176 SER A C 1
ATOM 1422 O O . SER A 1 176 ? 13.708 -7.474 -23.073 1.00 92.69 176 SER A O 1
ATOM 1424 N N . SER A 1 177 ? 15.525 -8.764 -22.740 1.00 89.81 177 SER A N 1
ATOM 1425 C CA . SER A 1 177 ? 15.695 -9.166 -24.144 1.00 89.81 177 SER A CA 1
ATOM 1426 C C . SER A 1 177 ? 14.525 -9.986 -24.694 1.00 89.81 177 SER A C 1
ATOM 1428 O O . SER A 1 177 ? 14.299 -10.003 -25.898 1.00 89.81 177 SER A O 1
ATOM 1430 N N . THR A 1 178 ? 13.766 -10.653 -23.822 1.00 92.81 178 THR A N 1
ATOM 1431 C CA . THR A 1 178 ? 12.558 -11.401 -24.181 1.00 92.81 178 THR A CA 1
ATOM 1432 C C . THR A 1 178 ? 11.440 -11.125 -23.182 1.00 92.81 178 THR A C 1
ATOM 1434 O O . THR A 1 178 ? 11.682 -10.780 -22.019 1.00 92.81 178 THR A O 1
ATOM 1437 N N . ASN A 1 179 ? 10.194 -11.341 -23.604 1.00 95.81 179 ASN A N 1
ATOM 1438 C CA . ASN A 1 179 ? 9.050 -11.315 -22.698 1.00 95.81 179 ASN A CA 1
ATOM 1439 C C . ASN A 1 179 ? 8.795 -12.667 -22.009 1.00 95.81 179 ASN A C 1
ATOM 1441 O O . ASN A 1 179 ? 7.800 -12.808 -21.301 1.00 95.81 179 ASN A O 1
ATOM 1445 N N . ARG A 1 180 ? 9.694 -13.647 -22.163 1.00 96.62 180 ARG A N 1
ATOM 1446 C CA . ARG A 1 180 ? 9.547 -14.970 -21.558 1.00 96.62 180 ARG A CA 1
ATOM 1447 C C . ARG A 1 180 ? 9.431 -14.870 -20.036 1.00 96.62 180 ARG A C 1
ATOM 1449 O O . ARG A 1 180 ? 10.123 -14.075 -19.391 1.00 96.62 180 ARG A O 1
ATOM 1456 N N . CYS A 1 181 ? 8.532 -15.654 -19.454 1.00 96.62 181 CYS A N 1
ATOM 1457 C CA . CYS A 1 181 ? 8.348 -15.748 -18.013 1.00 96.62 181 CYS A CA 1
ATOM 1458 C C . CYS A 1 181 ? 9.328 -16.763 -17.418 1.00 96.62 181 CYS A C 1
ATOM 1460 O O . CYS A 1 181 ? 9.335 -17.924 -17.813 1.00 96.62 181 CYS A O 1
ATOM 1462 N N . GLY A 1 182 ? 10.120 -16.353 -16.424 1.00 93.31 182 GLY A N 1
ATOM 1463 C CA . GLY A 1 182 ? 11.067 -17.253 -15.753 1.00 93.31 182 GLY A CA 1
ATOM 1464 C C . GLY A 1 182 ? 10.417 -18.324 -14.868 1.00 93.31 182 GLY A C 1
ATOM 1465 O O . GLY A 1 182 ? 11.079 -19.295 -14.532 1.00 93.31 182 GLY A O 1
ATOM 1466 N N . ALA A 1 183 ? 9.142 -18.160 -14.494 1.00 95.56 183 ALA A N 1
ATOM 1467 C CA . ALA A 1 183 ? 8.438 -19.096 -13.614 1.00 95.56 183 ALA A CA 1
ATOM 1468 C C . ALA A 1 183 ? 7.718 -20.214 -14.385 1.00 95.56 183 ALA A C 1
ATOM 1470 O O . ALA A 1 183 ? 7.871 -21.382 -14.052 1.00 95.56 183 ALA A O 1
ATOM 1471 N N . CYS A 1 184 ? 6.939 -19.868 -15.417 1.00 96.12 184 CYS A N 1
ATOM 1472 C CA . CYS A 1 184 ? 6.162 -20.842 -16.197 1.00 96.12 184 CYS A CA 1
ATOM 1473 C C . CYS A 1 184 ? 6.690 -21.072 -17.620 1.00 96.12 184 CYS A C 1
ATOM 1475 O O . CYS A 1 184 ? 6.188 -21.941 -18.322 1.00 96.12 184 CYS A O 1
ATOM 1477 N N . GLY A 1 185 ? 7.669 -20.287 -18.077 1.00 96.00 185 GLY A N 1
ATOM 1478 C CA . GLY A 1 185 ? 8.229 -20.401 -19.423 1.00 96.00 185 GLY A CA 1
ATOM 1479 C C . GLY A 1 185 ? 7.397 -19.773 -20.544 1.00 96.00 185 GLY A C 1
ATOM 1480 O O . GLY A 1 185 ? 7.899 -19.748 -21.663 1.00 96.00 185 GLY A O 1
ATOM 1481 N N . ALA A 1 186 ? 6.196 -19.247 -20.263 1.00 96.81 186 ALA A N 1
ATOM 1482 C CA . ALA A 1 186 ? 5.322 -18.621 -21.260 1.00 96.81 186 ALA A CA 1
ATOM 1483 C C . ALA A 1 186 ? 5.996 -17.434 -21.968 1.00 96.81 186 ALA A C 1
ATOM 1485 O O . ALA A 1 186 ? 6.714 -16.654 -21.336 1.00 96.81 186 ALA A O 1
ATOM 1486 N N . GLU A 1 187 ? 5.741 -17.280 -23.266 1.00 96.62 187 GLU A N 1
ATOM 1487 C CA . GLU A 1 187 ? 6.335 -16.263 -24.141 1.00 96.62 187 GLU A CA 1
ATOM 1488 C C . GLU A 1 187 ? 5.349 -15.806 -25.226 1.00 96.62 187 GLU A C 1
ATOM 1490 O O . GLU A 1 187 ? 4.242 -16.333 -25.331 1.00 96.62 187 GLU A O 1
ATOM 1495 N N . GLY A 1 188 ? 5.709 -14.775 -25.996 1.00 94.25 188 GLY A N 1
ATOM 1496 C CA . GLY A 1 188 ? 4.833 -14.237 -27.040 1.00 94.25 188 GLY A CA 1
ATOM 1497 C C . GLY A 1 188 ? 3.560 -13.628 -26.447 1.00 94.25 188 GLY A C 1
ATOM 1498 O O . GLY A 1 188 ? 3.633 -12.839 -25.501 1.00 94.25 188 GLY A O 1
ATOM 1499 N N . GLU A 1 189 ? 2.393 -13.992 -26.971 1.00 95.06 189 GLU A N 1
ATOM 1500 C CA . GLU A 1 189 ? 1.092 -13.493 -26.496 1.00 95.06 189 GLU A CA 1
ATOM 1501 C C . GLU A 1 189 ? 0.732 -13.958 -25.077 1.00 95.06 189 GLU A C 1
ATOM 1503 O O . GLU A 1 189 ? -0.009 -13.278 -24.378 1.00 95.06 189 GLU A O 1
ATOM 1508 N N . GLU A 1 190 ? 1.358 -15.028 -24.598 1.00 95.12 190 GLU A N 1
ATOM 1509 C CA . GLU A 1 190 ? 1.179 -15.565 -23.242 1.00 95.12 190 GLU A CA 1
ATOM 1510 C C . GLU A 1 190 ? 2.281 -15.095 -22.273 1.00 95.12 190 GLU A C 1
ATOM 1512 O O . GLU A 1 190 ? 2.208 -15.227 -21.047 1.00 95.12 190 GLU A O 1
ATOM 1517 N N . GLY A 1 191 ? 3.325 -14.473 -22.823 1.00 96.25 191 GLY A N 1
ATOM 1518 C CA . GLY A 1 191 ? 4.450 -13.949 -22.065 1.00 96.25 191 GLY A CA 1
ATOM 1519 C C . GLY A 1 191 ? 4.113 -12.735 -21.199 1.00 96.25 191 GLY A C 1
ATOM 1520 O O . GLY A 1 191 ? 2.963 -12.327 -20.994 1.00 96.25 191 GLY A O 1
ATOM 1521 N N . ARG A 1 192 ? 5.174 -12.123 -20.677 1.00 97.31 192 ARG A N 1
ATOM 1522 C CA . ARG A 1 192 ? 5.094 -10.913 -19.862 1.00 97.31 192 ARG A CA 1
ATOM 1523 C C . ARG A 1 192 ? 4.560 -9.724 -20.658 1.00 97.31 192 ARG A C 1
ATOM 1525 O O . ARG A 1 192 ? 4.808 -9.601 -21.858 1.00 97.31 192 ARG A O 1
ATOM 1532 N N . VAL A 1 193 ? 3.892 -8.825 -19.945 1.00 97.19 193 VAL A N 1
ATOM 1533 C CA . VAL A 1 193 ? 3.448 -7.511 -20.419 1.00 97.19 193 VAL A CA 1
ATOM 1534 C C . VAL A 1 193 ? 3.763 -6.449 -19.366 1.00 97.19 193 VAL A C 1
ATOM 1536 O O . VAL A 1 193 ? 3.783 -6.740 -18.168 1.00 97.19 193 VAL A O 1
ATOM 1539 N N . ASN A 1 194 ? 4.052 -5.223 -19.805 1.00 97.25 194 ASN A N 1
ATOM 1540 C CA . ASN A 1 194 ? 4.297 -4.099 -18.902 1.00 97.25 194 ASN A CA 1
ATOM 1541 C C . ASN A 1 194 ? 3.009 -3.669 -18.196 1.00 97.25 194 ASN A C 1
ATOM 1543 O O . ASN A 1 194 ? 1.929 -3.692 -18.784 1.00 97.25 194 ASN A O 1
ATOM 1547 N N . TYR A 1 195 ? 3.132 -3.231 -16.946 1.00 96.25 195 TYR A N 1
ATOM 1548 C CA . TYR A 1 195 ? 2.038 -2.551 -16.265 1.00 96.25 195 TYR A CA 1
ATOM 1549 C C . TYR A 1 195 ? 1.771 -1.185 -16.922 1.00 96.25 195 TYR A C 1
ATOM 1551 O O . TYR A 1 195 ? 2.724 -0.425 -17.102 1.00 96.25 195 TYR A O 1
ATOM 1559 N N . PRO A 1 196 ? 0.504 -0.826 -17.219 1.00 94.56 196 PRO A N 1
ATOM 1560 C CA . PRO A 1 196 ? 0.157 0.533 -17.646 1.00 94.56 196 PRO A CA 1
ATOM 1561 C C . PRO A 1 196 ? 0.459 1.567 -16.555 1.00 94.56 196 PRO A C 1
ATOM 1563 O O . PRO A 1 196 ? 0.991 2.641 -16.818 1.00 94.56 196 PRO A O 1
ATOM 1566 N N . THR A 1 197 ? 0.163 1.209 -15.306 1.00 92.75 197 THR A N 1
ATOM 1567 C CA . THR A 1 197 ? 0.551 1.951 -14.106 1.00 92.75 197 THR A CA 1
ATOM 1568 C C . THR A 1 197 ? 1.186 0.956 -13.140 1.00 92.75 197 THR A C 1
ATOM 1570 O O . THR A 1 197 ? 0.522 -0.018 -12.774 1.00 92.75 197 THR A O 1
ATOM 1573 N N . PRO A 1 198 ? 2.465 1.136 -12.764 1.00 91.69 198 PRO A N 1
ATOM 1574 C CA . PRO A 1 198 ? 3.145 0.214 -11.865 1.00 91.69 198 PRO A CA 1
ATOM 1575 C C . PRO A 1 198 ? 2.381 0.045 -10.548 1.00 91.69 198 PRO A C 1
ATOM 1577 O O . PRO A 1 198 ? 1.903 1.037 -9.989 1.00 91.69 198 PRO A O 1
ATOM 1580 N N . PRO A 1 199 ? 2.268 -1.187 -10.027 1.00 94.50 199 PRO A N 1
ATOM 1581 C CA . PRO A 1 199 ? 1.579 -1.418 -8.776 1.00 94.50 199 PRO A CA 1
ATOM 1582 C C . PRO A 1 199 ? 2.325 -0.745 -7.626 1.00 94.50 199 PRO A C 1
ATOM 1584 O O . PRO A 1 199 ? 3.541 -0.903 -7.454 1.00 94.50 199 PRO A O 1
ATOM 1587 N N . MET A 1 200 ? 1.553 -0.029 -6.819 1.00 94.88 200 MET A N 1
ATOM 1588 C CA . MET A 1 200 ? 1.990 0.581 -5.572 1.00 94.88 200 MET A CA 1
ATOM 1589 C C . MET A 1 200 ? 1.583 -0.319 -4.406 1.00 94.88 200 MET A C 1
ATOM 1591 O O . MET A 1 200 ? 0.599 -1.054 -4.486 1.00 94.88 200 MET A O 1
ATOM 1595 N N . GLN A 1 201 ? 2.330 -0.255 -3.313 1.00 94.31 201 GLN A N 1
ATOM 1596 C CA . GLN A 1 201 ? 1.972 -0.895 -2.053 1.00 94.31 201 GLN A CA 1
ATOM 1597 C C . GLN A 1 201 ? 2.025 0.121 -0.923 1.00 94.31 201 GLN A C 1
ATOM 1599 O O . GLN A 1 201 ? 2.819 1.064 -0.957 1.00 94.31 201 GLN A O 1
ATOM 1604 N N . LEU A 1 202 ? 1.194 -0.091 0.091 1.00 95.44 202 LEU A N 1
ATOM 1605 C CA . LEU A 1 202 ? 1.251 0.705 1.302 1.00 95.44 202 LEU A CA 1
ATOM 1606 C C . LEU A 1 202 ? 2.476 0.291 2.119 1.00 95.44 202 LEU A C 1
ATOM 1608 O O . LEU A 1 202 ? 2.648 -0.879 2.456 1.00 95.44 202 LEU A O 1
ATOM 1612 N N . HIS A 1 203 ? 3.327 1.258 2.432 1.00 95.94 203 HIS A N 1
ATOM 1613 C CA . HIS A 1 203 ? 4.474 1.072 3.300 1.00 95.94 203 HIS A CA 1
ATOM 1614 C C . HIS A 1 203 ? 4.214 1.755 4.639 1.00 95.94 203 HIS A C 1
ATOM 1616 O O . HIS A 1 203 ? 4.187 2.985 4.718 1.00 95.94 203 HIS A O 1
ATOM 1622 N N . THR A 1 204 ? 4.021 0.948 5.680 1.00 96.50 204 THR A N 1
ATOM 1623 C CA . THR A 1 204 ? 3.867 1.414 7.060 1.00 96.50 204 THR A CA 1
ATOM 1624 C C . THR A 1 204 ? 5.213 1.867 7.619 1.00 96.50 204 THR A C 1
ATOM 1626 O O . THR A 1 204 ? 6.224 1.185 7.452 1.00 96.50 204 THR A O 1
ATOM 1629 N N . ARG A 1 205 ? 5.219 3.021 8.286 1.00 94.44 205 ARG A N 1
ATOM 1630 C CA . ARG A 1 205 ? 6.388 3.631 8.930 1.00 94.44 205 ARG A CA 1
ATOM 1631 C C . ARG A 1 205 ? 6.236 3.571 10.454 1.00 94.44 205 ARG A C 1
ATOM 1633 O O . ARG A 1 205 ? 5.768 2.572 10.989 1.00 94.44 205 ARG A O 1
ATOM 1640 N N . GLN A 1 206 ? 6.665 4.611 11.164 1.00 95.19 206 GLN A N 1
ATOM 1641 C CA . GLN A 1 206 ? 6.526 4.709 12.614 1.00 95.19 206 GLN A CA 1
ATOM 1642 C C . GLN A 1 206 ? 5.066 4.882 13.062 1.00 95.19 206 GLN A C 1
ATOM 1644 O O . GLN A 1 206 ? 4.235 5.438 12.337 1.00 95.19 206 GLN A O 1
ATOM 1649 N N . GLY A 1 207 ? 4.778 4.427 14.282 1.00 96.56 207 GLY A N 1
ATOM 1650 C CA . GLY A 1 207 ? 3.512 4.711 14.953 1.00 96.56 207 GLY A CA 1
ATOM 1651 C C . GLY A 1 207 ? 3.362 6.203 15.234 1.00 96.56 207 GLY A C 1
ATOM 1652 O O . GLY A 1 207 ? 4.351 6.891 15.492 1.00 96.56 207 GLY A O 1
ATOM 1653 N N . VAL A 1 208 ? 2.131 6.700 15.173 1.00 96.81 208 VAL A N 1
ATOM 1654 C CA . VAL A 1 208 ? 1.829 8.097 15.489 1.00 96.81 208 VAL A CA 1
ATOM 1655 C C . VAL A 1 208 ? 1.839 8.271 17.002 1.00 96.81 208 VAL A C 1
ATOM 1657 O O . VAL A 1 208 ? 1.010 7.691 17.703 1.00 96.81 208 VAL A O 1
ATOM 1660 N N . SER A 1 209 ? 2.764 9.083 17.504 1.00 94.56 209 SER A N 1
ATOM 1661 C CA . SER A 1 209 ? 2.748 9.583 18.876 1.00 94.56 209 SER A CA 1
ATOM 1662 C C . SER A 1 209 ? 2.296 11.041 18.880 1.00 94.56 209 SER A C 1
ATOM 1664 O O . SER A 1 209 ? 2.538 11.792 17.936 1.00 94.56 209 SER A O 1
ATOM 1666 N N . ILE A 1 210 ? 1.614 11.446 19.948 1.00 88.56 210 ILE A N 1
ATOM 1667 C CA . ILE A 1 210 ? 1.039 12.792 20.055 1.00 88.56 210 ILE A CA 1
ATOM 1668 C C . ILE A 1 210 ? 2.106 13.847 20.441 1.00 88.56 210 ILE A C 1
ATOM 1670 O O . ILE A 1 210 ? 1.866 15.040 20.309 1.00 88.56 210 ILE A O 1
ATOM 1674 N N . GLY A 1 211 ? 3.324 13.438 20.819 1.00 81.69 211 GLY A N 1
ATOM 1675 C CA . GLY A 1 211 ? 4.444 14.357 21.063 1.00 81.69 211 GLY A CA 1
ATOM 1676 C C . GLY A 1 211 ? 4.170 15.409 22.150 1.00 81.69 211 GLY A C 1
ATOM 1677 O O . GLY A 1 211 ? 3.333 15.210 23.032 1.00 81.69 211 GLY A O 1
ATOM 1678 N N . ASP A 1 212 ? 4.895 16.531 22.098 1.00 85.19 212 ASP A N 1
ATOM 1679 C CA . ASP A 1 212 ? 4.676 17.669 22.998 1.00 85.19 212 ASP A CA 1
ATOM 1680 C C . ASP A 1 212 ? 3.554 18.579 22.478 1.00 85.19 212 ASP A C 1
ATOM 1682 O O . ASP A 1 212 ? 3.771 19.552 21.754 1.00 85.19 212 ASP A O 1
ATOM 1686 N N . ILE A 1 213 ? 2.333 18.249 22.891 1.00 89.12 213 ILE A N 1
ATOM 1687 C CA . ILE A 1 213 ? 1.098 18.961 22.538 1.00 89.12 213 ILE A CA 1
ATOM 1688 C C . ILE A 1 213 ? 1.165 20.452 22.895 1.00 89.12 213 ILE A C 1
ATOM 1690 O O . ILE A 1 213 ? 0.516 21.275 22.248 1.00 89.12 213 ILE A O 1
ATOM 1694 N N . THR A 1 214 ? 1.918 20.824 23.936 1.00 83.19 214 THR A N 1
ATOM 1695 C CA . THR A 1 214 ? 1.921 22.206 24.437 1.00 83.19 214 THR A CA 1
ATOM 1696 C C . THR A 1 214 ? 2.551 23.177 23.440 1.00 83.19 214 THR A C 1
ATOM 1698 O O . THR A 1 214 ? 2.096 24.321 23.341 1.00 83.19 214 THR A O 1
ATOM 1701 N N . ASN A 1 215 ? 3.499 22.680 22.642 1.00 88.62 215 ASN A N 1
ATOM 1702 C CA . ASN A 1 215 ? 4.230 23.435 21.629 1.00 88.62 215 ASN A CA 1
ATOM 1703 C C . ASN A 1 215 ? 3.574 23.418 20.242 1.00 88.62 215 ASN A C 1
ATOM 1705 O O . ASN A 1 215 ? 4.002 24.182 19.382 1.00 88.62 215 ASN A O 1
ATOM 1709 N N . MET A 1 216 ? 2.535 22.604 20.026 1.00 92.69 216 MET A N 1
ATOM 1710 C CA . MET A 1 216 ? 1.838 22.557 18.738 1.00 92.69 216 MET A CA 1
ATOM 1711 C C . MET A 1 216 ? 1.128 23.875 18.442 1.00 92.69 216 MET A C 1
ATOM 1713 O O . MET A 1 216 ? 0.432 24.425 19.308 1.00 92.69 216 MET A O 1
ATOM 1717 N N . ASP A 1 217 ? 1.219 24.364 17.213 1.00 93.94 217 ASP A N 1
ATOM 1718 C CA . ASP A 1 217 ? 0.417 25.503 16.779 1.00 93.94 217 ASP A CA 1
ATOM 1719 C C . ASP A 1 217 ? -1.061 25.107 16.546 1.00 93.94 217 ASP A C 1
ATOM 1721 O O . ASP A 1 217 ? -1.489 23.970 16.767 1.00 93.94 217 ASP A O 1
ATOM 1725 N N . MET A 1 218 ? -1.909 26.071 16.176 1.00 94.81 218 MET A N 1
ATOM 1726 C CA . MET A 1 218 ? -3.331 25.788 15.939 1.00 94.81 218 MET A CA 1
ATOM 1727 C C . MET A 1 218 ? -3.582 24.904 14.710 1.00 94.81 218 MET A C 1
ATOM 1729 O O . MET A 1 218 ? -4.576 24.179 14.697 1.00 94.81 218 MET A O 1
ATOM 1733 N N . ILE A 1 219 ? -2.718 24.962 13.695 1.00 94.50 219 ILE A N 1
ATOM 1734 C CA . ILE A 1 219 ? -2.834 24.174 12.464 1.00 94.50 219 ILE A CA 1
ATOM 1735 C C . ILE A 1 219 ? -2.461 22.721 12.765 1.00 94.50 219 ILE A C 1
ATOM 1737 O O . ILE A 1 219 ? -3.226 21.816 12.435 1.00 94.50 219 ILE A O 1
ATOM 1741 N N . GLU A 1 220 ? -1.345 22.503 13.457 1.00 94.12 220 GLU A N 1
ATOM 1742 C CA . GLU A 1 220 ? -0.876 21.188 13.895 1.00 94.12 220 GLU A CA 1
ATOM 1743 C C . GLU A 1 220 ? -1.892 20.509 14.818 1.00 94.12 220 GLU A C 1
ATOM 1745 O O . GLU A 1 220 ? -2.258 19.354 14.588 1.00 94.12 220 GLU A O 1
ATOM 1750 N N . LEU A 1 221 ? -2.430 21.235 15.810 1.00 95.50 221 LEU A N 1
ATOM 1751 C CA . LEU A 1 221 ? -3.489 20.711 16.680 1.00 95.50 221 LEU A CA 1
ATOM 1752 C C . LEU A 1 221 ? -4.743 20.341 15.894 1.00 95.50 221 LEU A C 1
ATOM 1754 O O . LEU A 1 221 ? -5.329 19.285 16.136 1.00 95.50 221 LEU A O 1
ATOM 1758 N N . HIS A 1 222 ? -5.168 21.198 14.966 1.00 95.75 222 HIS A N 1
ATOM 1759 C CA . HIS A 1 222 ? -6.355 20.953 14.157 1.00 95.75 222 HIS A CA 1
ATOM 1760 C C . HIS A 1 222 ? -6.181 19.738 13.237 1.00 95.75 222 HIS A C 1
ATOM 1762 O O . HIS A 1 222 ? -7.125 18.955 13.071 1.00 95.75 222 HIS A O 1
ATOM 1768 N N . HIS A 1 223 ? -4.991 19.581 12.651 1.00 94.62 223 HIS A N 1
ATOM 1769 C CA . HIS A 1 223 ? -4.617 18.435 11.826 1.00 94.62 223 HIS A CA 1
ATOM 1770 C C . HIS A 1 223 ? -4.610 17.150 12.649 1.00 94.62 223 HIS A C 1
ATOM 1772 O O . HIS A 1 223 ? -5.382 16.240 12.357 1.00 94.62 223 HIS A O 1
ATOM 1778 N N . MET A 1 224 ? -3.832 17.107 13.735 1.00 95.81 224 MET A N 1
ATOM 1779 C CA . MET A 1 224 ? -3.711 15.918 14.581 1.00 95.81 224 MET A CA 1
ATOM 1780 C C . MET A 1 224 ? -5.056 15.522 15.199 1.00 95.81 224 MET A C 1
ATOM 1782 O O . MET A 1 224 ? -5.436 14.356 15.154 1.00 95.81 224 MET A O 1
ATOM 1786 N N . THR A 1 225 ? -5.833 16.490 15.699 1.00 96.81 225 THR A N 1
ATOM 1787 C CA . THR A 1 225 ? -7.192 16.235 16.209 1.00 96.81 225 THR A CA 1
ATOM 1788 C C . THR A 1 225 ? -8.091 15.642 15.129 1.00 96.81 225 THR A C 1
ATOM 1790 O O . THR A 1 225 ? -8.861 14.730 15.412 1.00 96.81 225 THR A O 1
ATOM 1793 N N . GLY A 1 226 ? -7.994 16.144 13.894 1.00 96.62 226 GLY A N 1
ATOM 1794 C CA . GLY A 1 226 ? -8.737 15.609 12.756 1.00 96.62 226 GLY A CA 1
ATOM 1795 C C . GLY A 1 226 ? -8.380 14.159 12.461 1.00 96.62 226 GLY A C 1
ATOM 1796 O O . GLY A 1 226 ? -9.267 13.315 12.429 1.00 96.62 226 GLY A O 1
ATOM 1797 N N . ILE A 1 227 ? -7.086 13.868 12.316 1.00 97.25 227 ILE A N 1
ATOM 1798 C CA . ILE A 1 227 ? -6.600 12.519 12.014 1.00 97.25 227 ILE A CA 1
ATOM 1799 C C . ILE A 1 227 ? -6.986 11.526 13.114 1.00 97.25 227 ILE A C 1
ATOM 1801 O O . ILE A 1 227 ? -7.454 10.436 12.800 1.00 97.25 227 ILE A O 1
ATOM 1805 N N . VAL A 1 228 ? -6.835 11.890 14.391 1.00 97.75 228 VAL A N 1
ATOM 1806 C CA . VAL A 1 228 ? -7.196 11.012 15.517 1.00 97.75 228 VAL A CA 1
ATOM 1807 C C . VAL A 1 228 ? -8.714 10.799 15.599 1.00 97.75 228 VAL A C 1
ATOM 1809 O O . VAL A 1 228 ? -9.158 9.675 15.808 1.00 97.75 228 VAL A O 1
ATOM 1812 N N . ALA A 1 229 ? -9.530 11.830 15.352 1.00 97.31 229 ALA A N 1
ATOM 1813 C CA . ALA A 1 229 ? -10.986 11.673 15.298 1.00 97.31 229 ALA A CA 1
ATOM 1814 C C . ALA A 1 229 ? -11.440 10.794 14.114 1.00 97.31 229 ALA A C 1
ATOM 1816 O O . ALA A 1 229 ? -12.329 9.956 14.260 1.00 97.31 229 ALA A O 1
ATOM 1817 N N . ASP A 1 230 ? -10.811 10.949 12.947 1.00 97.75 230 ASP A N 1
ATOM 1818 C CA . ASP A 1 230 ? -11.082 10.118 11.770 1.00 97.75 230 ASP A CA 1
ATOM 1819 C C . ASP A 1 230 ? -10.626 8.665 11.985 1.00 97.75 230 ASP A C 1
ATOM 1821 O O . ASP A 1 230 ? -11.310 7.732 11.562 1.00 97.75 230 ASP A O 1
ATOM 1825 N N . PHE A 1 231 ? -9.512 8.470 12.696 1.00 98.44 231 PHE A N 1
ATOM 1826 C CA . PHE A 1 231 ? -9.035 7.168 13.158 1.00 98.44 231 PHE A CA 1
ATOM 1827 C C . PHE A 1 231 ? -10.037 6.488 14.102 1.00 98.44 231 PHE A C 1
ATOM 1829 O O . PHE A 1 231 ? -10.354 5.310 13.911 1.00 98.44 231 PHE A O 1
ATOM 1836 N N . ASP A 1 232 ? -10.571 7.215 15.088 1.00 98.44 232 ASP A N 1
ATOM 1837 C CA . ASP A 1 232 ? -11.583 6.688 16.008 1.00 98.44 232 ASP A CA 1
ATOM 1838 C C . ASP A 1 232 ? -12.854 6.270 15.269 1.00 98.44 232 ASP A C 1
ATOM 1840 O O . ASP A 1 232 ? -13.384 5.180 15.504 1.00 98.44 232 ASP A O 1
ATOM 1844 N N . ARG A 1 233 ? -13.309 7.101 14.324 1.00 98.31 233 ARG A N 1
ATOM 1845 C CA . ARG A 1 233 ? -14.464 6.790 13.476 1.00 98.31 233 ARG A CA 1
ATOM 1846 C C . ARG A 1 233 ? -14.228 5.534 12.639 1.00 98.31 233 ARG A C 1
ATOM 1848 O O . ARG A 1 233 ? -15.109 4.682 12.554 1.00 98.31 233 ARG A O 1
ATOM 1855 N N . ALA A 1 234 ? -13.038 5.376 12.060 1.00 98.44 234 ALA A N 1
ATOM 1856 C CA . ALA A 1 234 ? -12.684 4.165 11.324 1.00 98.44 234 ALA A CA 1
ATOM 1857 C C . ALA A 1 234 ? -12.669 2.923 12.238 1.00 98.44 234 ALA A C 1
ATOM 1859 O O . ALA A 1 234 ? -13.172 1.871 11.847 1.00 98.44 234 ALA A O 1
ATOM 1860 N N . CYS A 1 235 ? -12.170 3.035 13.476 1.00 98.25 235 CYS A N 1
ATOM 1861 C CA . CYS A 1 235 ? -12.234 1.948 14.462 1.00 98.25 235 CYS A CA 1
ATOM 1862 C C . CYS A 1 235 ? -13.681 1.576 14.827 1.00 98.25 235 CYS A C 1
ATOM 1864 O O . CYS A 1 235 ? -13.992 0.390 14.960 1.00 98.25 235 CYS A O 1
ATOM 1866 N N . ASP A 1 236 ? -14.567 2.567 14.961 1.00 98.31 236 ASP A N 1
ATOM 1867 C CA . ASP A 1 236 ? -15.998 2.345 15.186 1.00 98.31 236 ASP A CA 1
ATOM 1868 C C . ASP A 1 236 ? -16.645 1.590 14.022 1.00 98.31 236 ASP A C 1
ATOM 1870 O O . ASP A 1 236 ? -17.357 0.613 14.249 1.00 98.31 236 ASP A O 1
ATOM 1874 N N . GLN A 1 237 ? -16.324 1.958 12.783 1.00 98.31 237 GLN A N 1
ATOM 1875 C CA . GLN A 1 237 ? -16.822 1.274 11.588 1.00 98.31 237 GLN A CA 1
ATOM 1876 C C . GLN A 1 237 ? -16.297 -0.166 11.471 1.00 98.31 237 GLN A C 1
ATOM 1878 O O . GLN A 1 237 ? -17.065 -1.070 11.145 1.00 98.31 237 GLN A O 1
ATOM 1883 N N . VAL A 1 238 ? -15.017 -0.418 11.783 1.00 97.75 238 VAL A N 1
ATOM 1884 C CA . VAL A 1 238 ? -14.470 -1.791 11.850 1.00 97.75 238 VAL A CA 1
ATOM 1885 C C . VAL A 1 238 ? -15.232 -2.613 12.889 1.00 97.75 238 VAL A C 1
ATOM 1887 O O . VAL A 1 238 ? -15.594 -3.764 12.640 1.00 97.75 238 VAL A O 1
ATOM 1890 N N . ARG A 1 239 ? -15.507 -2.025 14.059 1.00 97.19 239 ARG A N 1
ATOM 1891 C CA . ARG A 1 239 ? -16.279 -2.676 15.122 1.00 97.19 239 ARG A CA 1
ATOM 1892 C C . ARG A 1 239 ? -17.714 -2.973 14.678 1.00 97.19 239 ARG A C 1
ATOM 1894 O O . ARG A 1 239 ? -18.215 -4.053 14.978 1.00 97.19 239 ARG A O 1
ATOM 1901 N N . GLU A 1 240 ? -18.375 -2.045 13.994 1.00 97.50 240 GLU A N 1
ATOM 1902 C CA . GLU A 1 240 ? -19.731 -2.231 13.464 1.00 97.50 240 GLU A CA 1
ATOM 1903 C C . GLU A 1 240 ? -19.784 -3.375 12.446 1.00 97.50 240 GLU A C 1
ATOM 1905 O O . GLU A 1 240 ? -20.593 -4.287 12.618 1.00 97.50 240 GLU A O 1
ATOM 1910 N N . GLN A 1 241 ? -18.859 -3.407 11.480 1.00 97.38 241 GLN A N 1
ATOM 1911 C CA . GLN A 1 241 ? -18.756 -4.508 10.514 1.00 97.38 241 GLN A CA 1
ATOM 1912 C C . GLN A 1 241 ? -18.459 -5.848 11.193 1.00 97.38 241 GLN A C 1
ATOM 1914 O O . GLN A 1 241 ? -18.999 -6.880 10.801 1.00 97.38 241 GLN A O 1
ATOM 1919 N N . PHE A 1 242 ? -17.637 -5.853 12.245 1.00 96.50 242 PHE A N 1
ATOM 1920 C CA . PHE A 1 242 ? -17.392 -7.068 13.017 1.00 96.50 242 PHE A CA 1
ATOM 1921 C C . PHE A 1 242 ? -18.650 -7.555 13.742 1.00 96.50 242 PHE A C 1
ATOM 1923 O O . PHE A 1 242 ? -18.944 -8.746 13.721 1.00 96.50 242 PHE A O 1
ATOM 1930 N N . ILE A 1 243 ? -19.433 -6.659 14.345 1.00 97.31 243 ILE A N 1
ATOM 1931 C CA . ILE A 1 243 ? -20.702 -7.028 14.988 1.00 97.31 243 ILE A CA 1
ATOM 1932 C C . ILE A 1 243 ? -21.698 -7.576 13.964 1.00 97.31 243 ILE A C 1
ATOM 1934 O O . ILE A 1 243 ? -22.327 -8.599 14.232 1.00 97.31 243 ILE A O 1
ATOM 1938 N N . GLU A 1 244 ? -21.817 -6.933 12.804 1.00 96.94 244 GLU A N 1
ATOM 1939 C CA . GLU A 1 244 ? -22.671 -7.395 11.709 1.00 96.94 244 GLU A CA 1
ATOM 1940 C C . GLU A 1 244 ? -22.261 -8.798 11.239 1.00 96.94 244 GLU A C 1
ATOM 1942 O O . GLU A 1 244 ? -23.103 -9.691 11.124 1.00 96.94 244 GLU A O 1
ATOM 1947 N N . LEU A 1 245 ? -20.957 -9.032 11.069 1.00 95.88 245 LEU A N 1
ATOM 1948 C CA . LEU A 1 245 ? -20.412 -10.342 10.723 1.00 95.88 245 LEU A CA 1
ATOM 1949 C C . LEU A 1 245 ? -20.782 -11.406 11.773 1.00 95.88 245 LEU A C 1
ATOM 1951 O O . LEU A 1 245 ? -21.257 -12.481 11.422 1.00 95.88 245 LEU A O 1
ATOM 1955 N N . LEU A 1 246 ? -20.643 -11.110 13.069 1.00 96.31 246 LEU A N 1
ATOM 1956 C CA . LEU A 1 246 ? -21.009 -12.045 14.147 1.00 96.31 246 LEU A CA 1
ATOM 1957 C C . LEU A 1 246 ? -22.519 -12.328 14.220 1.00 96.31 246 LEU A C 1
ATOM 1959 O O . LEU A 1 246 ? -22.948 -13.388 14.695 1.00 96.31 246 LEU A O 1
ATOM 1963 N N . GLN A 1 247 ? -23.348 -11.376 13.799 1.00 96.44 247 GLN A N 1
ATOM 1964 C CA . GLN A 1 247 ? -24.798 -11.541 13.768 1.00 96.44 247 GLN A CA 1
ATOM 1965 C C . GLN A 1 247 ? -25.242 -12.418 12.596 1.00 96.44 247 GLN A C 1
ATOM 1967 O O . GLN A 1 247 ? -26.135 -13.245 12.781 1.00 96.44 247 GLN A O 1
ATOM 1972 N N . ASN A 1 248 ? -24.582 -12.281 11.446 1.00 95.88 248 ASN A N 1
ATOM 1973 C CA . ASN A 1 248 ? -25.038 -12.848 10.177 1.00 95.88 248 ASN A CA 1
ATOM 1974 C C . ASN A 1 248 ? -24.228 -14.060 9.697 1.00 95.88 248 ASN A C 1
ATOM 1976 O O . ASN A 1 248 ? -24.643 -14.731 8.754 1.00 95.88 248 ASN A O 1
ATOM 1980 N N . CYS A 1 249 ? -23.096 -14.361 10.334 1.00 93.19 249 CYS A N 1
ATOM 1981 C CA . CYS A 1 249 ? -22.248 -15.496 9.990 1.00 93.19 249 CYS A CA 1
ATOM 1982 C C . CYS A 1 249 ? -22.063 -16.459 11.171 1.00 93.19 249 CYS A C 1
ATOM 1984 O O . CYS A 1 249 ? -22.260 -16.125 12.347 1.00 93.19 249 CYS A O 1
ATOM 1986 N N . GLU A 1 250 ? -21.674 -17.682 10.829 1.00 91.25 250 GLU A N 1
ATOM 1987 C CA . GLU A 1 250 ? -21.327 -18.757 11.751 1.00 91.25 250 GLU A CA 1
ATOM 1988 C C . GLU A 1 250 ? -20.144 -19.542 11.186 1.00 91.25 250 GLU A C 1
ATOM 1990 O O . GLU A 1 250 ? -19.939 -19.577 9.969 1.00 91.25 250 GLU A O 1
ATOM 1995 N N . VAL A 1 251 ? -19.349 -20.140 12.069 1.00 90.75 251 VAL A N 1
ATOM 1996 C CA . VAL A 1 251 ? -18.249 -21.013 11.663 1.00 90.75 251 VAL A CA 1
ATOM 1997 C C . VAL A 1 251 ? -18.824 -22.393 11.385 1.00 90.75 251 VAL A C 1
ATOM 1999 O O . VAL A 1 251 ? -19.627 -22.910 12.157 1.00 90.75 251 VAL A O 1
ATOM 2002 N N . ARG A 1 252 ? -18.432 -22.986 10.259 1.00 90.06 252 ARG A N 1
ATOM 2003 C CA . ARG A 1 252 ? -18.815 -24.347 9.890 1.00 90.06 252 ARG A CA 1
ATOM 2004 C C . ARG A 1 252 ? -17.570 -25.154 9.583 1.00 90.06 252 ARG A C 1
ATOM 2006 O O . ARG A 1 252 ? -16.661 -24.666 8.917 1.00 90.06 252 ARG A O 1
ATOM 2013 N N . GLU A 1 253 ? -17.557 -26.388 10.062 1.00 89.06 253 GLU A N 1
ATOM 2014 C CA . GLU A 1 253 ? -16.541 -27.363 9.692 1.00 89.06 253 GLU A CA 1
ATOM 2015 C C . GLU A 1 253 ? -16.955 -28.048 8.389 1.00 89.06 253 GLU A C 1
ATOM 2017 O O . GLU A 1 253 ? -18.057 -28.589 8.277 1.00 89.06 253 GLU A O 1
ATOM 2022 N N . GLU A 1 254 ? -16.063 -28.037 7.402 1.00 87.62 254 GLU A N 1
ATOM 2023 C CA . GLU A 1 254 ? -16.265 -28.719 6.128 1.00 87.62 254 GLU A CA 1
ATOM 2024 C C . GLU A 1 254 ? -15.070 -29.628 5.833 1.00 87.62 254 GLU A C 1
ATOM 2026 O O . GLU A 1 254 ? -13.912 -29.212 5.883 1.00 87.62 254 GLU A O 1
ATOM 2031 N N . VAL A 1 255 ? -15.348 -30.892 5.505 1.00 88.62 255 VAL A N 1
ATOM 2032 C CA . VAL A 1 255 ? -14.314 -31.852 5.104 1.00 88.62 255 VAL A CA 1
ATOM 2033 C C . VAL A 1 255 ? -14.140 -31.785 3.592 1.00 88.62 255 VAL A C 1
ATOM 2035 O O . VAL A 1 255 ? -14.993 -32.245 2.834 1.00 88.62 255 VAL A O 1
ATOM 2038 N N . VAL A 1 256 ? -13.008 -31.241 3.147 1.00 87.19 256 VAL A N 1
ATOM 2039 C CA . VAL A 1 256 ? -12.663 -31.160 1.722 1.00 87.19 256 VAL A CA 1
ATOM 2040 C C . VAL A 1 256 ? -11.760 -32.334 1.335 1.00 87.19 256 VAL A C 1
ATOM 2042 O O . VAL A 1 256 ? -10.609 -32.424 1.762 1.00 87.19 256 VAL A O 1
ATOM 2045 N N . MET A 1 257 ? -12.264 -33.237 0.490 1.00 86.44 257 MET A N 1
ATOM 2046 C CA . MET A 1 257 ? -11.472 -34.339 -0.069 1.00 86.44 257 MET A CA 1
ATOM 2047 C C . MET A 1 257 ? -10.612 -33.832 -1.230 1.00 86.44 257 MET A C 1
ATOM 2049 O O . MET A 1 257 ? -11.129 -33.506 -2.297 1.00 86.44 257 MET A O 1
ATOM 2053 N N . VAL A 1 258 ? -9.290 -33.785 -1.044 1.00 87.31 258 VAL A N 1
ATOM 2054 C CA . VAL A 1 258 ? -8.354 -33.344 -2.090 1.00 87.31 258 VAL A CA 1
ATOM 2055 C C . VAL A 1 258 ? -7.830 -34.561 -2.869 1.00 87.31 258 VAL A C 1
ATOM 2057 O O . VAL A 1 258 ? -7.131 -35.392 -2.281 1.00 87.31 258 VAL A O 1
ATOM 2060 N N . PRO A 1 259 ? -8.117 -34.702 -4.181 1.00 87.25 259 PRO A N 1
ATOM 2061 C CA . PRO A 1 259 ? -7.546 -35.777 -4.986 1.00 87.25 259 PRO A CA 1
ATOM 2062 C C . PRO A 1 259 ? -6.023 -35.615 -5.071 1.00 87.25 259 PRO A C 1
ATOM 2064 O O . PRO A 1 259 ? -5.513 -34.578 -5.495 1.00 87.25 259 PRO A O 1
ATOM 2067 N N . LYS A 1 260 ? -5.281 -36.652 -4.666 1.00 90.19 260 LYS A N 1
ATOM 2068 C CA . LYS A 1 260 ? -3.815 -36.639 -4.615 1.00 90.19 260 LYS A CA 1
ATOM 2069 C C . LYS A 1 260 ? -3.244 -37.743 -5.495 1.00 90.19 260 LYS A C 1
ATOM 2071 O O . LYS A 1 260 ? -3.447 -38.923 -5.232 1.00 90.19 260 LYS A O 1
ATOM 2076 N N . THR A 1 261 ? -2.477 -37.360 -6.513 1.00 86.56 261 THR A N 1
ATOM 2077 C CA . THR A 1 261 ? -1.681 -38.317 -7.293 1.00 86.56 261 THR A CA 1
ATOM 2078 C C . THR A 1 261 ? -0.377 -38.596 -6.550 1.00 86.56 261 THR A C 1
ATOM 2080 O O . THR A 1 261 ? 0.374 -37.668 -6.251 1.00 86.56 261 THR A O 1
ATOM 2083 N N . VAL A 1 262 ? -0.096 -39.864 -6.252 1.00 85.25 262 VAL A N 1
ATOM 2084 C CA . VAL A 1 262 ? 1.151 -40.306 -5.611 1.00 85.25 262 VAL A CA 1
ATOM 2085 C C . VAL A 1 262 ? 1.872 -41.305 -6.506 1.00 85.25 262 VAL A C 1
ATOM 2087 O O . VAL A 1 262 ? 1.246 -42.160 -7.125 1.00 85.25 262 VAL A O 1
ATOM 2090 N N . ARG A 1 263 ? 3.200 -41.194 -6.586 1.00 80.81 263 ARG A N 1
ATOM 2091 C CA . ARG A 1 263 ? 4.046 -42.204 -7.229 1.00 80.81 263 ARG A CA 1
ATOM 2092 C C . ARG A 1 263 ? 4.554 -43.145 -6.144 1.00 80.81 263 ARG A C 1
ATOM 2094 O O . ARG A 1 263 ? 5.265 -42.699 -5.247 1.00 80.81 263 ARG A O 1
ATOM 2101 N N . THR A 1 264 ? 4.165 -44.411 -6.208 1.00 84.88 264 THR A N 1
ATOM 2102 C CA . THR A 1 264 ? 4.586 -45.455 -5.267 1.00 84.88 264 THR A CA 1
ATOM 2103 C C . THR A 1 264 ? 5.563 -46.419 -5.933 1.00 84.88 264 THR A C 1
ATOM 2105 O O . THR A 1 264 ? 5.509 -46.648 -7.142 1.00 84.88 264 THR A O 1
ATOM 2108 N N . LEU A 1 265 ? 6.488 -46.962 -5.138 1.00 72.19 265 LEU A N 1
ATOM 2109 C CA . LEU A 1 265 ? 7.416 -47.997 -5.579 1.00 72.19 265 LEU A CA 1
ATOM 2110 C C . LEU A 1 265 ? 6.664 -49.332 -5.620 1.00 72.19 265 LEU A C 1
ATOM 2112 O O . LEU A 1 265 ? 6.178 -49.795 -4.591 1.00 72.19 265 LEU A O 1
ATOM 2116 N N . HIS A 1 266 ? 6.563 -49.936 -6.800 1.00 75.75 266 HIS A N 1
ATOM 2117 C CA . HIS A 1 266 ? 6.029 -51.284 -6.964 1.00 75.75 266 HIS A CA 1
ATOM 2118 C C . HIS A 1 266 ? 7.202 -52.243 -7.174 1.00 75.75 266 HIS A C 1
ATOM 2120 O O . HIS A 1 266 ? 7.865 -52.188 -8.208 1.00 75.75 266 HIS A O 1
ATOM 2126 N N . CYS A 1 267 ? 7.474 -53.104 -6.193 1.00 77.88 267 CYS A N 1
ATOM 2127 C CA . CYS A 1 267 ? 8.411 -54.209 -6.372 1.00 77.88 267 CYS A CA 1
ATOM 2128 C C . CYS A 1 267 ? 7.678 -55.360 -7.064 1.00 77.88 267 CYS A C 1
ATOM 2130 O O . CYS A 1 267 ? 6.661 -55.837 -6.563 1.00 77.88 267 CYS A O 1
ATOM 2132 N N . THR A 1 268 ? 8.180 -55.791 -8.215 1.00 69.25 268 THR A N 1
ATOM 2133 C CA . THR A 1 268 ? 7.769 -57.045 -8.852 1.00 69.25 268 THR A CA 1
ATOM 2134 C C . THR A 1 268 ? 8.510 -58.200 -8.188 1.00 69.25 268 THR A C 1
ATOM 2136 O O . THR A 1 268 ? 9.736 -58.143 -8.082 1.00 69.25 268 THR A O 1
ATOM 2139 N N . CYS A 1 269 ? 7.755 -59.191 -7.713 1.00 59.75 269 CYS A N 1
ATOM 2140 C CA . CYS A 1 269 ? 8.263 -60.461 -7.198 1.00 59.75 269 CYS A CA 1
ATOM 2141 C C . CYS A 1 269 ? 9.036 -61.231 -8.273 1.00 59.75 269 CYS A C 1
ATOM 2143 O O . CYS A 1 269 ? 8.591 -61.184 -9.444 1.00 59.75 269 CYS A O 1
#

Organism: NCBI:txid33059

pLDDT: mean 93.85, std 4.99, range [59.75, 98.56]

Radius of gyration: 28.84 Å; chains: 1; bounding box: 59×86×68 Å

Secondary structure (DSSP, 8-state):
--S-----TT-HHHHHHHHHTS-EETTEEEEE--GGGTT--HHHHHHHHHHHTSSS-THHHH-HHHHHHHHHTTTSEEEEEESTT--EEEEEEEEEEE-S--EEETTT--EESSEEP-PPPSSHHHHHHHHHHHHHTT-S-HHHHHTSHHHHTSSS-HHHHHHHHHHHHHHHTTEES----TTT---GGGSEEE-SSPPEEEEEEEEP----GGG--HHHHHHHHHHHHHHHHHHHHHHHHHHHHHHH---------------------

Foldseek 3Di:
DLQFDDFDLVDLVRLLCPQVPADDDPQFRKDFQALVSLPDDPLLSVLVVQQVPFPDDPCVQLCVLQVVLCVVVVNQKGWDQDDPVSRMTTIFGKHWDFPCFFKAFQQPRHTDNAAADDDQDPDQLSNLLLLVCQVVLLPDDLVVSCVDPSNVVDPDDSVVSSVSNVVCSVPSSRHHSFQADPPPRDGDPRGMHTDPDGDIDMDTDGGDHPPPSVPDDSVRSSVVSVSSSSVSVSVVSSSVSSSVCSVPDGDDDDDDDDDDDDDDDDDDD